Protein AF-A0A0M8YGT1-F1 (afdb_monomer)

pLDDT: mean 78.05, std 21.29, range [29.66, 97.94]

Mean predicted aligned error: 13.59 Å

Structure (mmCIF, N/CA/C/O backbone):
data_AF-A0A0M8YGT1-F1
#
_entry.id   AF-A0A0M8YGT1-F1
#
loop_
_atom_site.group_PDB
_atom_site.id
_atom_site.type_symbol
_atom_site.label_atom_id
_atom_site.label_alt_id
_atom_site.label_comp_id
_atom_site.label_asym_id
_atom_site.label_entity_id
_atom_site.label_seq_id
_atom_site.pdbx_PDB_ins_code
_atom_site.Cartn_x
_atom_site.Cartn_y
_atom_site.Cartn_z
_atom_site.occupancy
_atom_site.B_iso_or_equiv
_atom_site.auth_seq_id
_atom_site.auth_comp_id
_atom_site.auth_asym_id
_atom_site.auth_atom_id
_atom_site.pdbx_PDB_model_num
ATOM 1 N N . MET A 1 1 ? -34.714 -18.334 17.346 1.00 38.91 1 MET A N 1
ATOM 2 C CA . MET A 1 1 ? -35.179 -18.928 18.616 1.00 38.91 1 MET A CA 1
ATOM 3 C C . MET A 1 1 ? -34.965 -17.886 19.695 1.00 38.91 1 MET A C 1
ATOM 5 O O . MET A 1 1 ? -33.828 -17.499 19.921 1.00 38.91 1 MET A O 1
ATOM 9 N N . THR A 1 2 ? -36.051 -17.343 20.237 1.00 37.06 2 THR A N 1
ATOM 10 C CA . THR A 1 2 ? -36.033 -16.265 21.234 1.00 37.06 2 THR A CA 1
ATOM 11 C C . THR A 1 2 ? -35.937 -16.900 22.613 1.00 37.06 2 THR A C 1
ATOM 13 O O . THR A 1 2 ? -36.856 -17.604 23.021 1.00 37.06 2 THR A O 1
ATOM 16 N N . THR A 1 3 ? -34.826 -16.697 23.313 1.00 36.53 3 THR A N 1
ATOM 17 C CA . THR A 1 3 ? -34.679 -17.155 24.698 1.00 36.53 3 THR A CA 1
ATOM 18 C C . THR A 1 3 ? -35.206 -16.056 25.616 1.00 36.53 3 THR A C 1
ATOM 20 O O . THR A 1 3 ? -34.550 -15.033 25.791 1.00 36.53 3 THR A O 1
ATOM 23 N N . SER A 1 4 ? -36.400 -16.244 26.180 1.00 29.66 4 SER A N 1
ATOM 24 C CA . SER A 1 4 ? -36.884 -15.419 27.291 1.00 29.66 4 SER A CA 1
ATOM 25 C C . SER A 1 4 ? -36.248 -15.909 28.584 1.00 29.66 4 SER A C 1
ATOM 27 O O . SER A 1 4 ? -36.389 -17.077 28.938 1.00 29.66 4 SER A O 1
ATOM 29 N N . ILE A 1 5 ? -35.567 -15.015 29.293 1.00 45.53 5 ILE A N 1
ATOM 30 C CA . ILE A 1 5 ? -35.035 -15.274 30.631 1.00 45.53 5 ILE A CA 1
ATOM 31 C C . ILE A 1 5 ? -35.825 -14.380 31.588 1.00 45.53 5 ILE A C 1
ATOM 33 O O . ILE A 1 5 ? -35.837 -13.163 31.419 1.00 45.53 5 ILE A O 1
ATOM 37 N N . HIS A 1 6 ? -36.540 -14.982 32.539 1.00 39.50 6 HIS A N 1
ATOM 38 C CA . HIS A 1 6 ? -37.207 -14.267 33.629 1.00 39.50 6 HIS A CA 1
ATOM 39 C C . HIS A 1 6 ? -36.165 -14.044 34.726 1.00 39.50 6 HIS A C 1
ATOM 41 O O . HIS A 1 6 ? -35.664 -15.011 35.296 1.00 39.50 6 HIS A O 1
ATOM 47 N N . GLY A 1 7 ? -35.790 -12.793 34.972 1.00 43.72 7 GLY A N 1
ATOM 48 C CA . GLY A 1 7 ? -34.839 -12.438 36.016 1.00 43.72 7 GLY A CA 1
ATOM 49 C C . GLY A 1 7 ? -35.328 -11.215 36.769 1.00 43.72 7 GLY A C 1
ATOM 50 O O . GLY A 1 7 ? -35.470 -10.149 36.174 1.00 43.72 7 GLY A O 1
ATOM 51 N N . ASP A 1 8 ? -35.563 -11.379 38.067 1.00 42.41 8 ASP A N 1
ATOM 52 C CA . ASP A 1 8 ? -35.842 -10.277 38.981 1.00 42.41 8 ASP A CA 1
ATOM 53 C C . ASP A 1 8 ? -34.512 -9.601 39.337 1.00 42.41 8 ASP A C 1
ATOM 55 O O . ASP A 1 8 ? -33.676 -10.177 40.035 1.00 42.41 8 ASP A O 1
ATOM 59 N N . LEU A 1 9 ? -34.281 -8.383 38.839 1.00 43.03 9 LEU A N 1
ATOM 60 C CA . LEU A 1 9 ? -33.157 -7.558 39.281 1.00 43.03 9 LEU A CA 1
ATOM 61 C C . LEU A 1 9 ? -33.651 -6.591 40.360 1.00 43.03 9 LEU A C 1
ATOM 63 O O . LEU A 1 9 ? -34.283 -5.580 40.060 1.00 43.03 9 LEU A O 1
ATOM 67 N N . VAL A 1 10 ? -33.342 -6.893 41.620 1.00 40.44 10 VAL A N 1
ATOM 68 C CA . VAL A 1 10 ? -33.534 -5.959 42.735 1.00 40.44 10 VAL A CA 1
ATOM 69 C C . VAL A 1 10 ? -32.259 -5.129 42.873 1.00 40.44 10 VAL A C 1
ATOM 71 O O . VAL A 1 10 ? -31.235 -5.631 43.331 1.00 40.44 10 VAL A O 1
ATOM 74 N N . ALA A 1 11 ? -32.306 -3.866 42.450 1.00 40.84 11 ALA A N 1
ATOM 75 C CA . ALA A 1 11 ? -31.262 -2.889 42.744 1.00 40.84 11 ALA A CA 1
ATOM 76 C C . ALA A 1 11 ? -31.701 -2.039 43.942 1.00 40.84 11 ALA A C 1
ATOM 78 O O . ALA A 1 11 ? -32.730 -1.367 43.888 1.00 40.84 11 ALA A O 1
ATOM 79 N N . THR A 1 12 ? -30.935 -2.086 45.031 1.00 36.72 12 THR A N 1
ATOM 80 C CA . THR A 1 12 ? -31.188 -1.290 46.235 1.00 36.72 12 THR A CA 1
ATOM 81 C C . THR A 1 12 ? -30.394 0.010 46.140 1.00 36.72 12 THR A C 1
ATOM 83 O O . THR A 1 12 ? -29.188 0.002 46.375 1.00 36.72 12 THR A O 1
ATOM 86 N N . ASP A 1 13 ? -31.052 1.120 45.809 1.00 38.34 13 ASP A N 1
ATOM 87 C CA . ASP A 1 13 ? -30.499 2.460 46.036 1.00 38.34 13 ASP A CA 1
ATOM 88 C C . ASP A 1 13 ? -31.160 3.090 47.270 1.00 38.34 13 ASP A C 1
ATOM 90 O O . ASP A 1 13 ? -32.349 2.889 47.539 1.00 38.34 13 ASP A O 1
ATOM 94 N N . HIS A 1 14 ? -30.368 3.796 48.074 1.00 47.28 14 HIS A N 1
ATOM 95 C CA . HIS A 1 14 ? -30.814 4.406 49.323 1.00 47.28 14 HIS A CA 1
ATOM 96 C C . HIS A 1 14 ? -31.721 5.610 49.034 1.00 47.28 14 HIS A C 1
ATOM 98 O O . HIS A 1 14 ? -31.259 6.738 48.905 1.00 47.28 14 HIS A O 1
ATOM 104 N N . GLY A 1 15 ? -33.033 5.360 49.019 1.00 45.44 15 GLY A N 1
ATOM 105 C CA . GLY A 1 15 ? -34.057 6.390 49.195 1.00 45.44 15 GLY A CA 1
ATOM 106 C C . GLY A 1 15 ? -34.804 6.818 47.932 1.00 45.44 15 GLY A C 1
ATOM 107 O O . GLY A 1 15 ? -34.791 7.995 47.599 1.00 45.44 15 GLY A O 1
ATOM 108 N N . ALA A 1 16 ? -35.533 5.911 47.275 1.00 42.50 16 ALA A N 1
ATOM 109 C CA . ALA A 1 16 ? -36.674 6.265 46.419 1.00 42.50 16 ALA A CA 1
ATOM 110 C C . ALA A 1 16 ? -37.584 5.046 46.169 1.00 42.50 16 ALA A C 1
ATOM 112 O O . ALA A 1 16 ? -37.148 3.903 46.265 1.00 42.50 16 ALA A O 1
ATOM 113 N N . ALA A 1 17 ? -38.866 5.309 45.903 1.00 42.19 17 ALA A N 1
ATOM 114 C CA . ALA A 1 17 ? -39.970 4.349 45.873 1.00 42.19 17 ALA A CA 1
ATOM 115 C C . ALA A 1 17 ? -39.757 3.114 44.969 1.00 42.19 17 ALA A C 1
ATOM 117 O O . ALA A 1 17 ? -39.282 3.211 43.840 1.00 42.19 17 ALA A O 1
ATOM 118 N N . VAL A 1 18 ? -40.211 1.960 45.471 1.00 41.44 18 VAL A N 1
ATOM 119 C CA . VAL A 1 18 ? -40.237 0.666 44.774 1.00 41.44 18 VAL A CA 1
ATOM 120 C C . VAL A 1 18 ? -41.318 0.693 43.691 1.00 41.44 18 VAL A C 1
ATOM 122 O O . VAL A 1 18 ? -42.509 0.636 43.990 1.00 41.44 18 VAL A O 1
ATOM 125 N N . GLY A 1 19 ? -40.904 0.775 42.429 1.00 40.03 19 GLY A N 1
ATOM 126 C CA . GLY A 1 19 ? -41.753 0.525 41.268 1.00 40.03 19 GLY A CA 1
ATOM 127 C C . GLY A 1 19 ? -41.277 -0.733 40.554 1.00 40.03 19 GLY A C 1
ATOM 128 O O . GLY A 1 19 ? -40.155 -0.766 40.053 1.00 40.03 19 GLY A O 1
ATOM 129 N N . VAL A 1 20 ? -42.113 -1.773 40.504 1.00 51.09 20 VAL A N 1
ATOM 130 C CA . VAL A 1 20 ? -41.826 -2.971 39.705 1.00 51.09 20 VAL A CA 1
ATOM 131 C C . VAL A 1 20 ? -41.965 -2.593 38.231 1.00 51.09 20 VAL A C 1
ATOM 133 O O . VAL A 1 20 ? -43.070 -2.381 37.732 1.00 51.09 20 VAL A O 1
ATOM 136 N N . VAL A 1 21 ? -40.840 -2.476 37.526 1.00 53.19 21 VAL A N 1
ATOM 137 C CA . VAL A 1 21 ? -40.837 -2.246 36.079 1.00 53.19 21 VAL A CA 1
ATOM 138 C C . VAL A 1 21 ? -41.055 -3.590 35.386 1.00 53.19 21 VAL A C 1
ATOM 140 O O . VAL A 1 21 ? -40.113 -4.334 35.130 1.00 53.19 21 VAL A O 1
ATOM 143 N N . HIS A 1 22 ? -42.312 -3.907 35.067 1.00 50.19 22 HIS A N 1
ATOM 144 C CA . HIS A 1 22 ? -42.655 -5.000 34.153 1.00 50.19 22 HIS A CA 1
ATOM 145 C C . HIS A 1 22 ? -42.301 -4.588 32.715 1.00 50.19 22 HIS A C 1
ATOM 147 O O . HIS A 1 22 ? -43.155 -4.170 31.935 1.00 50.19 22 HIS A O 1
ATOM 153 N N . GLY A 1 23 ? -41.014 -4.645 32.378 1.00 46.91 23 GLY A N 1
ATOM 154 C CA . GLY A 1 23 ? -40.506 -4.384 31.035 1.00 46.91 23 GLY A CA 1
ATOM 155 C C . GLY A 1 23 ? -40.057 -5.677 30.369 1.00 46.91 23 GLY A C 1
ATOM 156 O O . GLY A 1 23 ? -39.187 -6.371 30.887 1.00 46.91 23 GLY A O 1
ATOM 157 N N . ASN A 1 24 ? -40.608 -5.990 29.198 1.00 54.34 24 ASN A N 1
ATOM 158 C CA . ASN A 1 24 ? -40.069 -7.053 28.353 1.00 54.34 24 ASN A CA 1
ATOM 159 C C . ASN A 1 24 ? -38.665 -6.644 27.888 1.00 54.34 24 ASN A C 1
ATOM 161 O O . ASN A 1 24 ? -38.519 -5.783 27.018 1.00 54.34 24 ASN A O 1
ATOM 165 N N . LEU A 1 25 ? -37.629 -7.247 28.473 1.00 59.44 25 LEU A N 1
ATOM 166 C CA . LEU A 1 25 ? -36.244 -7.004 28.085 1.00 59.44 25 LEU A CA 1
ATOM 167 C C . LEU A 1 25 ? -35.958 -7.788 26.800 1.00 59.44 25 LEU A C 1
ATOM 169 O O . LEU A 1 25 ? -35.494 -8.927 26.810 1.00 59.44 25 LEU A O 1
ATOM 173 N N . ASN A 1 26 ? -36.307 -7.181 25.668 1.00 51.47 26 ASN A N 1
ATOM 174 C CA . ASN A 1 26 ? -35.986 -7.720 24.356 1.00 51.47 26 ASN A CA 1
ATOM 175 C C . ASN A 1 26 ? -34.484 -7.542 24.115 1.00 51.47 26 ASN A C 1
ATOM 177 O O . ASN A 1 26 ? -34.041 -6.511 23.611 1.00 51.47 26 ASN A O 1
ATOM 181 N N . LEU A 1 27 ? -33.693 -8.553 24.478 1.00 63.34 27 LEU A N 1
ATOM 182 C CA . LEU A 1 27 ? -32.302 -8.657 24.051 1.00 63.34 27 LEU A CA 1
ATOM 183 C C . LEU A 1 27 ? -32.292 -8.916 22.542 1.00 63.34 27 LEU A C 1
ATOM 185 O O . LEU A 1 27 ? -32.379 -10.056 22.084 1.00 63.34 27 LEU A O 1
ATOM 189 N N . HIS A 1 28 ? -32.235 -7.843 21.754 1.00 59.22 28 HIS A N 1
ATOM 190 C CA . HIS A 1 28 ? -31.917 -7.966 20.342 1.00 59.22 28 HIS A CA 1
ATOM 191 C C . HIS A 1 28 ? -30.480 -8.496 20.245 1.00 59.22 28 HIS A C 1
ATOM 193 O O . HIS A 1 28 ? -29.597 -7.937 20.907 1.00 59.22 28 HIS A O 1
ATOM 199 N N . PRO A 1 29 ? -30.211 -9.568 19.476 1.00 71.06 29 PRO A N 1
ATOM 200 C CA . PRO A 1 29 ? -28.834 -9.944 19.203 1.00 71.06 29 PRO A CA 1
ATOM 201 C C . PRO A 1 29 ? -28.126 -8.714 18.616 1.00 71.06 29 PRO A C 1
ATOM 203 O O . PRO A 1 29 ? -28.705 -8.053 17.748 1.00 71.06 29 PRO A O 1
ATOM 206 N N . PRO A 1 30 ? -26.924 -8.353 19.104 1.00 66.50 30 PRO A N 1
ATOM 207 C CA . PRO A 1 30 ? -26.205 -7.221 18.545 1.00 66.50 30 PRO A CA 1
ATOM 208 C C . PRO A 1 30 ? -26.064 -7.446 17.035 1.00 66.50 30 PRO A C 1
ATOM 210 O O . PRO A 1 30 ? -25.815 -8.587 16.622 1.00 66.50 30 PRO A O 1
ATOM 213 N N . PRO A 1 31 ? -26.255 -6.403 16.208 1.00 70.69 31 PRO A N 1
ATOM 214 C CA . PRO A 1 31 ? -26.107 -6.546 14.770 1.00 70.69 31 PRO A CA 1
ATOM 215 C C . PRO A 1 31 ? -24.735 -7.165 14.465 1.00 70.69 31 PRO A C 1
ATOM 217 O O . PRO A 1 31 ? -23.766 -6.895 15.189 1.00 70.69 31 PRO A O 1
ATOM 220 N N . PRO A 1 32 ? -24.633 -8.024 13.436 1.00 67.50 32 PRO A N 1
ATOM 221 C CA . PRO A 1 32 ? -23.359 -8.620 13.067 1.00 67.50 32 PRO A CA 1
ATOM 222 C C . PRO A 1 32 ? -22.334 -7.502 12.856 1.00 67.50 32 PRO A C 1
ATOM 224 O O . PRO A 1 32 ? -22.593 -6.549 12.120 1.00 67.50 32 PRO A O 1
ATOM 227 N N . ARG A 1 33 ? -21.184 -7.592 13.540 1.00 61.12 33 ARG A N 1
ATOM 228 C CA . ARG A 1 33 ? -20.097 -6.624 13.354 1.00 61.12 33 ARG A CA 1
ATOM 229 C C . ARG A 1 33 ? -19.706 -6.634 11.871 1.00 61.12 33 ARG A C 1
ATOM 231 O O . ARG A 1 33 ? -19.497 -7.727 11.339 1.00 61.12 33 ARG A O 1
ATOM 238 N N . PRO A 1 34 ? -19.616 -5.468 11.207 1.00 66.38 34 PRO A N 1
ATOM 239 C CA . PRO A 1 34 ? -19.190 -5.420 9.819 1.00 66.38 34 PRO A CA 1
ATOM 240 C C . PRO A 1 34 ? -17.819 -6.086 9.686 1.00 66.38 34 PRO A C 1
ATOM 242 O O . PRO A 1 34 ? -16.954 -5.938 10.554 1.00 66.38 34 PRO A O 1
ATOM 245 N N . ALA A 1 35 ? -17.648 -6.869 8.621 1.00 71.19 35 ALA A N 1
ATOM 246 C CA . ALA A 1 35 ? -16.380 -7.523 8.347 1.00 71.19 35 ALA A CA 1
ATOM 247 C C . ALA A 1 35 ? -15.281 -6.459 8.158 1.00 71.19 35 ALA A C 1
ATOM 249 O O . ALA A 1 35 ? -15.549 -5.408 7.569 1.00 71.19 35 ALA A O 1
ATOM 250 N N . PRO A 1 36 ? -14.055 -6.706 8.646 1.00 77.94 36 PRO A N 1
ATOM 251 C CA . PRO A 1 36 ? -12.962 -5.760 8.481 1.00 77.94 36 PRO A CA 1
ATOM 252 C C . PRO A 1 36 ? -12.666 -5.526 6.995 1.00 77.94 36 PRO A C 1
ATOM 254 O O . PRO A 1 36 ? -12.574 -6.473 6.212 1.00 77.94 36 PRO A O 1
ATOM 257 N N . VAL A 1 37 ? -12.495 -4.258 6.612 1.00 90.56 37 VAL A N 1
ATOM 258 C CA . VAL A 1 37 ? -12.092 -3.881 5.253 1.00 90.56 37 VAL A CA 1
ATOM 259 C C . VAL A 1 37 ? -10.628 -4.276 5.041 1.00 90.56 37 VAL A C 1
ATOM 261 O O . VAL A 1 37 ? -9.735 -3.890 5.805 1.00 90.56 37 VAL A O 1
ATOM 264 N N . ILE A 1 38 ? -10.387 -5.072 3.998 1.00 96.12 38 ILE A N 1
ATOM 265 C CA . ILE A 1 38 ? -9.051 -5.503 3.572 1.00 96.12 38 ILE A CA 1
ATOM 266 C C . ILE A 1 38 ? -8.694 -4.712 2.308 1.00 96.12 38 ILE A C 1
ATOM 268 O O . ILE A 1 38 ? -9.173 -5.061 1.224 1.00 96.12 38 ILE A O 1
ATOM 272 N N . PRO A 1 39 ? -7.886 -3.642 2.408 1.00 96.88 39 PRO A N 1
ATOM 273 C CA . PRO A 1 39 ? -7.557 -2.818 1.253 1.00 96.88 39 PRO A CA 1
ATOM 274 C C . PRO A 1 39 ? -6.688 -3.587 0.250 1.00 96.88 39 PRO A C 1
ATOM 276 O O . PRO A 1 39 ? -5.763 -4.313 0.621 1.00 96.88 39 PRO A O 1
ATOM 279 N N . ARG A 1 40 ? -6.985 -3.417 -1.043 1.00 96.88 40 ARG A N 1
ATOM 280 C CA . ARG A 1 40 ? -6.269 -4.028 -2.176 1.00 96.88 40 ARG A CA 1
ATOM 281 C C . ARG A 1 40 ? -5.875 -2.947 -3.191 1.00 96.88 40 ARG A C 1
ATOM 283 O O . ARG A 1 40 ? -6.362 -2.945 -4.313 1.00 96.88 40 ARG A O 1
ATOM 290 N N . GLN A 1 41 ? -5.039 -1.995 -2.772 1.00 97.25 41 GLN A N 1
ATOM 291 C CA . GLN A 1 41 ? -4.799 -0.748 -3.520 1.00 97.25 41 GLN A CA 1
ATOM 292 C C . GLN A 1 41 ? -3.585 -0.753 -4.453 1.00 97.25 41 GLN A C 1
ATOM 294 O O . GLN A 1 41 ? -3.296 0.264 -5.076 1.00 97.25 41 GLN A O 1
ATOM 299 N N . LEU A 1 42 ? -2.845 -1.860 -4.547 1.00 97.06 42 LEU A N 1
ATOM 300 C CA . LEU A 1 42 ? -1.679 -1.894 -5.427 1.00 97.06 42 LEU A CA 1
ATOM 301 C C . LEU A 1 42 ? -2.109 -1.691 -6.887 1.00 97.06 42 LEU A C 1
ATOM 303 O O . LEU A 1 42 ? -2.995 -2.414 -7.355 1.00 97.06 42 LEU A O 1
ATOM 307 N N . PRO A 1 43 ? -1.444 -0.783 -7.625 1.00 96.69 43 PRO A N 1
ATOM 308 C CA . PRO A 1 43 ? -1.547 -0.729 -9.073 1.00 96.69 43 PRO A CA 1
ATOM 309 C C . PRO A 1 43 ? -1.266 -2.092 -9.709 1.00 96.69 43 PRO A C 1
ATOM 311 O O . PRO A 1 43 ? -0.645 -2.975 -9.103 1.00 96.69 43 PRO A O 1
ATOM 314 N N . ALA A 1 44 ? -1.709 -2.258 -10.956 1.00 94.06 44 ALA A N 1
ATOM 315 C CA . ALA A 1 44 ? -1.507 -3.493 -11.701 1.00 94.06 44 ALA A CA 1
ATOM 316 C C . ALA A 1 44 ? -0.030 -3.918 -11.707 1.00 94.06 44 ALA A C 1
ATOM 318 O O . ALA A 1 44 ? 0.882 -3.087 -11.766 1.00 94.06 44 ALA A O 1
ATOM 319 N N . ALA A 1 45 ? 0.198 -5.230 -11.655 1.00 91.88 45 ALA A N 1
ATOM 320 C CA . ALA A 1 45 ? 1.537 -5.773 -11.797 1.00 91.88 45 ALA A CA 1
ATOM 321 C C . ALA A 1 45 ? 2.125 -5.339 -13.153 1.00 91.88 45 ALA A C 1
ATOM 323 O O . ALA A 1 45 ? 1.411 -5.372 -14.162 1.00 91.88 45 ALA A O 1
ATOM 324 N N . PRO A 1 46 ? 3.411 -4.958 -13.215 1.00 90.38 46 PRO A N 1
ATOM 325 C CA . PRO A 1 46 ? 4.071 -4.698 -14.486 1.00 90.38 46 PRO A CA 1
ATOM 326 C C . PRO A 1 46 ? 3.972 -5.911 -15.421 1.00 90.38 46 PRO A C 1
ATOM 328 O O . PRO A 1 46 ? 4.349 -7.018 -15.039 1.00 90.38 46 PRO A O 1
ATOM 331 N N . GLY A 1 47 ? 3.481 -5.708 -16.649 1.00 80.88 47 GLY A N 1
ATOM 332 C CA . GLY A 1 47 ? 3.239 -6.802 -17.602 1.00 80.88 47 GLY A CA 1
ATOM 333 C C . GLY A 1 47 ? 4.508 -7.465 -18.155 1.00 80.88 47 GLY A C 1
ATOM 334 O O . GLY A 1 47 ? 4.471 -8.621 -18.563 1.00 80.88 47 GLY A O 1
ATOM 335 N N . LEU A 1 48 ? 5.641 -6.757 -18.150 1.00 83.38 48 LEU A N 1
ATOM 336 C CA . LEU A 1 48 ? 6.953 -7.276 -18.541 1.00 83.38 48 LEU A CA 1
ATOM 337 C C . LEU A 1 48 ? 7.972 -6.815 -17.502 1.00 83.38 48 LEU A C 1
ATOM 339 O O . LEU A 1 48 ? 8.195 -5.626 -17.369 1.00 83.38 48 LEU A O 1
ATOM 343 N N . PHE A 1 49 ? 8.608 -7.715 -16.758 1.00 85.75 49 PHE A N 1
ATOM 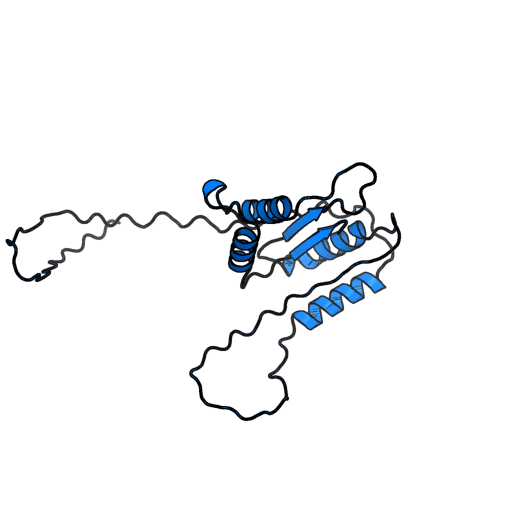344 C CA . PHE A 1 49 ? 9.624 -7.335 -15.774 1.00 85.75 49 PHE A CA 1
ATOM 345 C C . PHE A 1 49 ? 10.843 -8.241 -15.915 1.00 85.75 49 PHE A C 1
ATOM 347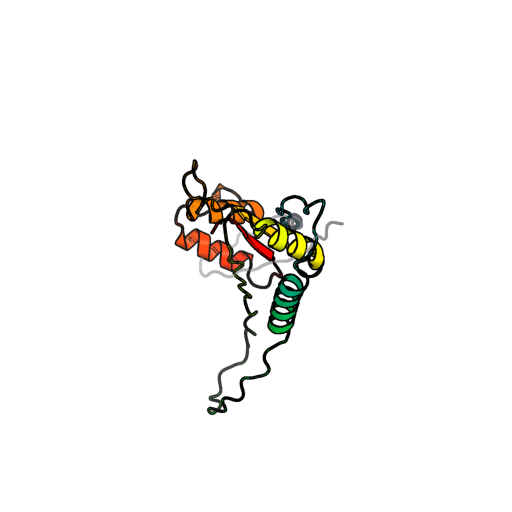 O O . PHE A 1 49 ? 10.759 -9.448 -15.695 1.00 85.75 49 PHE A O 1
ATOM 354 N N . THR A 1 50 ? 11.977 -7.665 -16.310 1.00 84.69 50 THR A N 1
ATOM 355 C CA . THR A 1 50 ? 13.214 -8.406 -16.593 1.00 84.69 50 THR A CA 1
ATOM 356 C C . THR A 1 50 ? 14.403 -7.801 -15.863 1.00 84.69 50 THR A C 1
ATOM 358 O O . THR A 1 50 ? 14.466 -6.590 -15.648 1.00 84.69 50 THR A O 1
ATOM 361 N N . GLY A 1 51 ? 15.391 -8.636 -15.542 1.00 85.62 51 GLY A N 1
ATOM 362 C CA . GLY A 1 51 ? 16.544 -8.218 -14.747 1.00 85.62 51 GLY A CA 1
ATOM 363 C C . GLY A 1 51 ? 16.171 -7.969 -13.282 1.00 85.62 51 GLY A C 1
ATOM 364 O O . GLY A 1 51 ? 15.127 -8.411 -12.809 1.00 85.62 51 GLY A O 1
ATOM 365 N N . ARG A 1 52 ? 17.045 -7.279 -12.541 1.00 91.56 52 ARG A N 1
ATOM 366 C CA . ARG A 1 52 ? 16.823 -6.878 -11.135 1.00 91.56 52 ARG A CA 1
ATOM 367 C C . ARG A 1 52 ? 16.657 -8.018 -10.116 1.00 91.56 52 ARG A C 1
ATOM 369 O O . ARG A 1 52 ? 16.196 -7.801 -8.995 1.00 91.56 52 ARG A O 1
ATOM 376 N N . THR A 1 53 ? 17.052 -9.240 -10.474 1.00 91.31 53 THR A N 1
ATOM 377 C CA . THR A 1 53 ? 16.975 -10.415 -9.591 1.00 91.31 53 THR A CA 1
ATOM 378 C C . THR A 1 53 ? 17.741 -10.201 -8.284 1.00 91.31 53 THR A C 1
ATOM 380 O O . THR A 1 53 ? 17.293 -10.637 -7.226 1.00 91.31 53 THR A O 1
ATOM 383 N N . ALA A 1 54 ? 18.876 -9.496 -8.336 1.00 93.38 54 ALA A N 1
ATOM 384 C CA . ALA A 1 54 ? 19.679 -9.198 -7.155 1.00 93.38 54 ALA A CA 1
ATOM 385 C C . ALA A 1 54 ? 18.956 -8.246 -6.189 1.00 93.38 54 ALA A C 1
ATOM 387 O O . ALA A 1 54 ? 19.031 -8.429 -4.975 1.00 93.38 54 ALA A O 1
ATOM 388 N N . GLU A 1 55 ? 18.255 -7.242 -6.709 1.00 94.56 55 GLU A N 1
ATOM 389 C CA . GLU A 1 55 ? 17.475 -6.284 -5.932 1.00 94.56 55 GLU A CA 1
ATOM 390 C C . GLU A 1 55 ? 16.232 -6.929 -5.323 1.00 94.56 55 GLU A C 1
ATOM 392 O O . GLU A 1 55 ? 15.990 -6.750 -4.131 1.00 94.56 55 GLU A O 1
ATOM 397 N N . LEU A 1 56 ? 15.513 -7.758 -6.085 1.00 94.25 56 LEU A N 1
ATOM 398 C CA . LEU A 1 56 ? 14.421 -8.574 -5.548 1.00 94.25 56 LEU A CA 1
ATOM 399 C C . LEU A 1 56 ? 14.911 -9.467 -4.399 1.00 94.25 56 LEU A C 1
ATOM 401 O O . LEU A 1 56 ? 14.360 -9.426 -3.304 1.00 94.25 56 LEU A O 1
ATOM 405 N N . ALA A 1 57 ? 16.036 -10.163 -4.585 1.00 94.19 57 ALA A N 1
ATOM 406 C CA . ALA A 1 57 ? 16.632 -10.995 -3.541 1.00 94.19 57 ALA A CA 1
ATOM 407 C C . ALA A 1 57 ? 17.114 -10.194 -2.311 1.00 94.19 57 ALA A C 1
ATOM 409 O O . ALA A 1 57 ? 17.309 -10.756 -1.230 1.00 94.19 57 ALA A O 1
ATOM 410 N N . ARG A 1 58 ? 17.363 -8.882 -2.435 1.00 94.81 58 ARG A N 1
ATOM 411 C CA . ARG A 1 58 ? 17.641 -8.015 -1.275 1.00 94.81 58 ARG A CA 1
ATOM 412 C C . ARG A 1 58 ? 16.362 -7.734 -0.489 1.00 94.81 58 ARG A C 1
ATOM 414 O O . ARG A 1 58 ? 16.407 -7.849 0.734 1.00 94.81 58 ARG A O 1
ATOM 421 N N . LEU A 1 59 ? 15.252 -7.443 -1.167 1.00 94.06 59 LEU A N 1
ATOM 422 C CA . LEU A 1 59 ? 13.946 -7.246 -0.530 1.00 94.06 59 LEU A CA 1
ATOM 423 C C . LEU A 1 59 ? 13.457 -8.535 0.157 1.00 94.06 59 LEU A C 1
ATOM 425 O O . LEU A 1 59 ? 13.043 -8.491 1.314 1.00 94.06 59 LEU A O 1
ATOM 429 N N . ASP A 1 60 ? 13.629 -9.697 -0.478 1.00 94.62 60 ASP A N 1
ATOM 430 C CA . ASP A 1 60 ? 13.258 -11.001 0.099 1.00 94.62 60 ASP A CA 1
ATOM 431 C C . ASP A 1 60 ? 14.035 -11.303 1.388 1.00 94.62 60 ASP A C 1
ATOM 433 O O . ASP A 1 60 ? 13.478 -11.762 2.392 1.00 94.62 60 ASP A O 1
ATOM 437 N N . ARG A 1 61 ? 15.343 -11.012 1.385 1.00 94.31 61 ARG A N 1
ATOM 438 C CA . ARG A 1 61 ? 16.196 -11.170 2.571 1.00 94.31 61 ARG A CA 1
ATOM 439 C C . ARG A 1 61 ? 15.813 -10.198 3.678 1.00 94.31 61 ARG A C 1
ATOM 441 O O . ARG A 1 61 ? 15.829 -10.593 4.840 1.00 94.31 61 ARG A O 1
ATOM 448 N N . ALA A 1 62 ? 15.477 -8.957 3.335 1.00 92.19 62 ALA A N 1
ATOM 449 C CA . ALA A 1 62 ? 15.020 -7.968 4.303 1.00 92.19 62 ALA A CA 1
ATOM 450 C C . ALA A 1 62 ? 13.717 -8.428 4.979 1.00 92.19 62 ALA A C 1
ATOM 452 O O . ALA A 1 62 ? 13.648 -8.456 6.208 1.00 92.19 62 ALA A O 1
ATOM 453 N N . LEU A 1 63 ? 12.743 -8.901 4.192 1.00 91.94 63 LEU A N 1
ATOM 454 C CA . LEU A 1 63 ? 11.480 -9.434 4.705 1.00 91.94 63 LEU A CA 1
ATOM 455 C C . LEU A 1 63 ? 11.683 -10.668 5.590 1.00 91.94 63 LEU A C 1
ATOM 457 O O . LEU A 1 63 ? 11.089 -10.772 6.658 1.00 91.94 63 LEU A O 1
ATOM 461 N N . THR A 1 64 ? 12.552 -11.590 5.174 1.00 91.12 64 THR A N 1
ATOM 462 C CA . THR A 1 64 ? 12.840 -12.813 5.940 1.00 91.12 64 THR A CA 1
ATOM 463 C C . THR A 1 64 ? 13.503 -12.496 7.284 1.00 91.12 64 THR A C 1
ATOM 465 O O . THR A 1 64 ? 13.137 -13.076 8.304 1.00 91.12 64 THR A O 1
ATOM 468 N N . ARG A 1 65 ? 14.436 -11.533 7.316 1.00 87.00 65 ARG A N 1
ATOM 469 C CA . ARG A 1 65 ? 15.074 -11.081 8.562 1.00 87.00 65 ARG A CA 1
ATOM 470 C C . ARG A 1 65 ? 14.070 -10.452 9.521 1.00 87.00 65 ARG A C 1
ATOM 472 O O . ARG A 1 65 ? 14.091 -10.794 10.692 1.00 87.00 65 ARG A O 1
ATOM 479 N N . ALA A 1 66 ? 13.182 -9.594 9.021 1.00 84.56 66 ALA A N 1
ATOM 480 C CA . ALA A 1 66 ? 12.161 -8.944 9.844 1.00 84.56 66 ALA A CA 1
ATOM 481 C C . ALA A 1 66 ? 11.112 -9.926 10.398 1.00 84.56 66 ALA A C 1
ATOM 483 O O . ALA A 1 66 ? 10.563 -9.699 11.470 1.00 84.56 66 ALA A O 1
ATOM 484 N N . ALA A 1 67 ? 10.835 -11.018 9.679 1.00 80.19 67 ALA A N 1
ATOM 485 C CA . ALA A 1 67 ? 9.903 -12.055 10.120 1.00 80.19 67 ALA A CA 1
ATOM 486 C C . ALA A 1 67 ? 10.492 -13.007 11.174 1.00 80.19 67 ALA A C 1
ATOM 488 O O . ALA A 1 67 ? 9.743 -13.748 11.810 1.00 80.19 67 ALA A O 1
ATOM 489 N N . THR A 1 68 ? 11.815 -13.022 11.347 1.00 74.12 68 THR A N 1
ATOM 490 C CA . THR A 1 68 ? 12.458 -13.861 12.359 1.00 74.12 68 THR A CA 1
ATOM 491 C C . THR A 1 68 ? 12.383 -13.117 13.691 1.00 74.12 68 THR A C 1
ATOM 493 O O . THR A 1 68 ? 12.917 -12.012 13.771 1.00 74.12 68 THR A O 1
ATOM 496 N N . PRO A 1 69 ? 11.739 -13.665 14.736 1.00 60.75 69 PRO A N 1
ATOM 497 C CA . PRO A 1 69 ? 11.751 -13.031 16.044 1.00 60.75 69 PRO A CA 1
ATOM 498 C C . PRO A 1 69 ? 13.202 -12.849 16.485 1.00 60.75 69 PRO A C 1
ATOM 500 O O . PRO A 1 69 ? 13.947 -13.829 16.580 1.00 60.75 69 PRO A O 1
ATOM 503 N N . GLN A 1 70 ? 13.615 -11.607 16.740 1.00 56.34 70 GLN A N 1
ATOM 504 C CA . GLN A 1 70 ? 14.851 -11.367 17.467 1.00 56.34 70 GLN A CA 1
ATOM 505 C C . GLN A 1 70 ? 14.688 -12.079 18.817 1.00 56.34 70 GLN A C 1
ATOM 507 O O . GLN A 1 70 ? 13.790 -11.745 19.593 1.00 56.34 70 GLN A O 1
ATOM 512 N N . GLY A 1 71 ? 15.500 -13.113 19.062 1.00 51.66 71 GLY A N 1
ATOM 513 C CA . GLY A 1 71 ? 15.586 -13.739 20.380 1.00 51.66 71 GLY A CA 1
ATOM 514 C C . GLY A 1 71 ? 15.858 -12.675 21.450 1.00 51.66 71 GLY A C 1
ATOM 515 O O . GLY A 1 71 ? 16.313 -11.583 21.096 1.00 51.66 71 GLY A O 1
ATOM 516 N N . PRO A 1 72 ? 15.564 -12.952 22.735 1.00 52.72 72 PRO A N 1
ATOM 517 C CA . PRO A 1 72 ? 15.798 -11.986 23.803 1.00 52.72 72 PRO A CA 1
ATOM 518 C C . PRO A 1 72 ? 17.222 -11.449 23.665 1.00 52.72 72 PRO A C 1
ATOM 520 O O . PRO A 1 72 ? 18.170 -12.237 23.633 1.00 52.72 72 PRO A O 1
ATOM 523 N N . GLY A 1 73 ? 17.335 -10.130 23.476 1.00 51.50 73 GLY A N 1
ATOM 524 C CA . GLY A 1 73 ? 18.612 -9.448 23.339 1.00 51.50 73 GLY A CA 1
ATOM 525 C C . GLY A 1 73 ? 19.525 -9.924 24.455 1.00 51.50 73 GLY A C 1
ATOM 526 O O . GLY A 1 73 ? 19.190 -9.828 25.635 1.00 51.50 73 GLY A O 1
ATOM 527 N N . THR A 1 74 ? 20.642 -10.545 24.091 1.00 47.72 74 THR A N 1
ATOM 528 C CA . THR A 1 74 ? 21.687 -10.912 25.043 1.00 47.72 74 THR A CA 1
ATOM 529 C C . THR A 1 74 ? 22.509 -9.674 25.374 1.00 47.72 74 THR A C 1
ATOM 531 O O . THR A 1 74 ? 23.717 -9.631 25.176 1.00 47.72 74 THR A O 1
ATOM 534 N N . ASP A 1 75 ? 21.842 -8.648 25.863 1.00 45.47 75 ASP A N 1
ATOM 535 C CA . ASP A 1 75 ? 22.377 -7.590 26.687 1.00 45.47 75 ASP A CA 1
ATOM 536 C C . ASP A 1 75 ? 21.846 -7.872 28.091 1.00 45.47 75 ASP A C 1
ATOM 538 O O . ASP A 1 75 ? 20.857 -7.321 28.565 1.00 45.47 75 ASP A O 1
ATOM 542 N N . ALA A 1 76 ? 22.506 -8.840 28.734 1.00 47.34 76 ALA A N 1
ATOM 543 C CA . ALA A 1 76 ? 22.305 -9.189 30.127 1.00 47.34 76 ALA A CA 1
ATOM 544 C C . ALA A 1 76 ? 22.557 -7.954 31.006 1.00 47.34 76 ALA A C 1
ATOM 546 O O . ALA A 1 76 ? 23.683 -7.680 31.420 1.00 47.34 76 ALA A O 1
ATOM 547 N N . ARG A 1 77 ? 21.490 -7.213 31.304 1.00 46.16 77 ARG A N 1
ATOM 548 C CA . ARG A 1 77 ? 21.415 -6.299 32.439 1.00 46.16 77 ARG A CA 1
ATOM 549 C C . ARG A 1 77 ? 20.203 -6.704 33.278 1.00 46.16 77 ARG A C 1
ATOM 551 O O . ARG A 1 77 ? 19.078 -6.653 32.803 1.00 46.16 77 ARG A O 1
ATOM 558 N N . GLU A 1 78 ? 20.517 -7.204 34.471 1.00 36.66 78 GLU A N 1
ATOM 559 C CA . GLU A 1 78 ? 19.679 -7.629 35.608 1.00 36.66 78 GLU A CA 1
ATOM 560 C C . GLU A 1 78 ? 18.137 -7.500 35.512 1.00 36.66 78 GLU A C 1
ATOM 562 O O . GLU A 1 78 ? 17.614 -6.408 35.279 1.00 36.66 78 GLU A O 1
ATOM 567 N N . PRO A 1 79 ? 17.377 -8.571 35.828 1.00 43.88 79 PRO A N 1
ATOM 568 C CA . PRO A 1 79 ? 15.921 -8.528 35.879 1.00 43.88 79 PRO A CA 1
ATOM 569 C C . PRO A 1 79 ? 15.433 -7.879 37.184 1.00 43.88 79 PRO A C 1
ATOM 571 O O . PRO A 1 79 ? 15.569 -8.452 38.263 1.00 43.88 79 PRO A O 1
ATOM 574 N N . THR A 1 80 ? 14.799 -6.707 37.092 1.00 40.56 80 THR A N 1
ATOM 575 C CA . THR A 1 80 ? 13.906 -6.215 38.155 1.00 40.56 80 THR A CA 1
ATOM 576 C C . THR A 1 80 ? 12.480 -6.668 37.851 1.00 40.56 80 THR A C 1
ATOM 578 O O . THR A 1 80 ? 11.915 -6.350 36.807 1.00 40.56 80 THR A O 1
ATOM 581 N N . THR A 1 81 ? 11.922 -7.449 38.772 1.00 46.62 81 THR A N 1
ATOM 582 C CA . THR A 1 81 ? 10.571 -8.018 38.777 1.00 46.62 81 THR A CA 1
ATOM 583 C C . THR A 1 81 ? 9.484 -6.950 38.598 1.00 46.62 81 THR A C 1
ATOM 585 O O . THR A 1 81 ? 9.257 -6.132 39.484 1.00 46.62 81 THR A O 1
ATOM 588 N N . GLY A 1 82 ? 8.763 -7.009 37.478 1.00 35.84 82 GLY A N 1
ATOM 589 C CA . GLY A 1 82 ? 7.493 -6.319 37.231 1.00 35.84 82 GLY A CA 1
ATOM 590 C C . GLY A 1 82 ? 6.546 -7.258 36.470 1.00 35.84 82 GLY A C 1
ATOM 591 O O . GLY A 1 82 ? 7.033 -8.134 35.749 1.00 35.84 82 GLY A O 1
ATOM 592 N N . PRO A 1 83 ? 5.216 -7.173 36.666 1.00 43.31 83 PRO A N 1
ATOM 593 C CA . PRO A 1 83 ? 4.290 -8.195 36.193 1.00 43.31 83 PRO A CA 1
ATOM 594 C C . PRO A 1 83 ? 4.235 -8.260 34.661 1.00 43.31 83 PRO A C 1
ATOM 596 O O . PRO A 1 83 ? 4.352 -7.261 33.955 1.00 43.31 83 PRO A O 1
ATOM 599 N N . ALA A 1 84 ? 4.086 -9.495 34.189 1.00 39.88 84 ALA A N 1
ATOM 600 C CA . ALA A 1 84 ? 4.263 -9.950 32.823 1.00 39.88 84 ALA A CA 1
ATOM 601 C C . ALA A 1 84 ? 3.269 -9.365 31.807 1.00 39.88 84 ALA A C 1
ATOM 603 O O . ALA A 1 84 ? 2.079 -9.222 32.076 1.00 39.88 84 ALA A O 1
ATOM 604 N N . GLY A 1 85 ? 3.780 -9.157 30.592 1.00 34.22 85 GLY A N 1
ATOM 605 C CA . GLY A 1 85 ? 2.997 -8.864 29.396 1.00 34.22 85 GLY A CA 1
ATOM 606 C C . GLY A 1 85 ? 3.863 -8.291 28.282 1.00 34.22 85 GLY A C 1
ATOM 607 O O . GLY A 1 85 ? 3.676 -7.149 27.883 1.00 34.22 85 GLY A O 1
ATOM 608 N N . ALA A 1 86 ? 4.852 -9.065 27.826 1.00 43.69 86 ALA A N 1
ATOM 609 C CA . ALA A 1 86 ? 5.715 -8.723 26.705 1.00 43.69 86 ALA A CA 1
ATOM 610 C C . ALA A 1 86 ? 4.880 -8.367 25.466 1.00 43.69 86 ALA A C 1
ATOM 612 O O . ALA A 1 86 ? 4.328 -9.243 24.805 1.00 43.69 86 ALA A O 1
ATOM 613 N N . GLY A 1 87 ? 4.828 -7.084 25.115 1.00 39.50 87 GLY A N 1
ATOM 614 C CA . GLY A 1 87 ? 4.573 -6.703 23.738 1.00 39.50 87 GLY A CA 1
ATOM 615 C C . GLY A 1 87 ? 5.816 -7.078 22.947 1.00 39.50 87 GLY A C 1
ATOM 616 O O . GLY A 1 87 ? 6.756 -6.288 22.900 1.00 39.50 87 GLY A O 1
ATOM 617 N N . GLN A 1 88 ? 5.867 -8.289 22.378 1.00 48.19 88 GLN A N 1
ATOM 618 C CA . GLN A 1 88 ? 6.836 -8.571 21.324 1.00 48.19 88 GLN A CA 1
ATOM 619 C C . GLN A 1 88 ? 6.586 -7.541 20.221 1.00 48.19 88 GLN A C 1
ATOM 621 O O . GLN A 1 88 ? 5.608 -7.637 19.481 1.00 48.19 88 GLN A O 1
ATOM 626 N N . GLY A 1 89 ? 7.419 -6.500 20.182 1.00 52.50 89 GLY A N 1
ATOM 627 C CA . GLY A 1 89 ? 7.293 -5.421 19.217 1.00 52.50 89 GLY A CA 1
ATOM 628 C C . GLY A 1 89 ? 7.366 -6.015 17.820 1.00 52.50 89 GLY A C 1
ATOM 629 O O . GLY A 1 89 ? 8.413 -6.517 17.411 1.00 52.50 89 GLY A O 1
ATOM 630 N N . ALA A 1 90 ? 6.246 -5.994 17.099 1.00 64.12 90 ALA A N 1
ATOM 631 C CA . ALA A 1 90 ? 6.237 -6.350 15.693 1.00 64.12 90 ALA A CA 1
ATOM 632 C C . ALA A 1 90 ? 7.208 -5.399 14.983 1.00 64.12 90 ALA A C 1
ATOM 634 O O . ALA A 1 90 ? 7.017 -4.182 14.982 1.00 64.12 90 ALA A O 1
ATOM 635 N N . THR A 1 91 ? 8.300 -5.945 14.455 1.00 72.56 91 THR A N 1
ATOM 636 C CA . THR A 1 91 ? 9.332 -5.140 13.803 1.00 72.56 91 THR A CA 1
ATOM 637 C C . THR A 1 91 ? 8.757 -4.565 12.515 1.00 72.56 91 THR A C 1
ATOM 639 O O . THR A 1 91 ? 8.358 -5.308 11.618 1.00 72.56 91 THR A O 1
ATOM 642 N N . VAL A 1 92 ? 8.710 -3.237 12.416 1.00 81.44 92 VAL A N 1
ATOM 643 C CA . VAL A 1 92 ? 8.329 -2.552 11.178 1.00 81.44 92 VAL A CA 1
ATOM 644 C C . VAL A 1 92 ? 9.530 -2.575 10.235 1.00 81.44 92 VAL A C 1
ATOM 646 O O . VAL A 1 92 ? 10.575 -2.003 10.539 1.00 81.44 92 VAL A O 1
ATOM 649 N N . LEU A 1 93 ? 9.390 -3.233 9.084 1.00 88.12 93 LEU A N 1
ATOM 650 C CA . LEU A 1 93 ? 10.405 -3.213 8.034 1.00 88.12 93 LEU A CA 1
ATOM 651 C C . LEU A 1 93 ? 10.179 -2.020 7.104 1.00 88.12 93 LEU A C 1
ATOM 653 O O . LEU A 1 93 ? 9.159 -1.952 6.424 1.00 88.12 93 LEU A O 1
ATOM 657 N N . VAL A 1 94 ? 11.170 -1.136 7.006 1.00 90.12 94 VAL A N 1
ATOM 658 C CA . VAL A 1 94 ? 11.198 -0.056 6.012 1.00 90.12 94 VAL A CA 1
ATOM 659 C C . VAL A 1 94 ? 12.312 -0.343 5.010 1.00 90.12 94 VAL A C 1
ATOM 661 O O . VAL A 1 94 ? 13.458 -0.569 5.392 1.00 90.12 94 VAL A O 1
ATOM 664 N N . SER A 1 95 ? 11.979 -0.362 3.719 1.00 91.31 95 SER A N 1
ATOM 665 C CA . SER A 1 95 ? 12.941 -0.517 2.622 1.00 91.31 95 SER A CA 1
ATOM 666 C C . SER A 1 95 ? 12.801 0.649 1.652 1.00 91.31 95 SER A C 1
ATOM 668 O O . SER A 1 95 ? 11.710 0.904 1.155 1.00 91.31 95 SER A O 1
ATOM 670 N N . ALA A 1 96 ? 13.908 1.334 1.368 1.00 92.06 96 ALA A N 1
ATOM 671 C CA . ALA A 1 96 ? 13.953 2.425 0.401 1.00 92.06 96 ALA A CA 1
ATOM 672 C C . ALA A 1 96 ? 14.590 1.948 -0.912 1.00 92.06 96 ALA A C 1
ATOM 674 O O . ALA A 1 96 ? 15.668 1.347 -0.911 1.00 92.06 96 ALA A O 1
ATOM 675 N N . ILE A 1 97 ? 13.931 2.227 -2.038 1.00 90.50 97 ILE A N 1
ATOM 676 C CA . ILE A 1 97 ? 14.430 1.909 -3.380 1.00 90.50 97 ILE A CA 1
ATOM 677 C C . ILE A 1 97 ? 14.857 3.222 -4.037 1.00 90.50 97 ILE A C 1
ATOM 679 O O . ILE A 1 97 ? 14.021 3.999 -4.486 1.00 90.50 97 ILE A O 1
ATOM 683 N N . GLY A 1 98 ? 16.167 3.466 -4.087 1.00 87.31 98 GLY A N 1
ATOM 684 C CA . GLY A 1 98 ? 16.765 4.650 -4.711 1.00 87.31 98 GLY A CA 1
ATOM 685 C C . GLY A 1 98 ? 17.337 4.375 -6.105 1.00 87.31 98 GLY A C 1
ATOM 686 O O . GLY A 1 98 ? 17.642 3.236 -6.462 1.00 87.31 98 GLY A O 1
ATOM 687 N N . GLY A 1 99 ? 17.491 5.429 -6.907 1.00 85.62 99 GLY A N 1
ATOM 688 C CA . GLY A 1 99 ? 18.083 5.356 -8.247 1.00 85.62 99 GLY A CA 1
ATOM 689 C C . GLY A 1 99 ? 17.585 6.457 -9.182 1.00 85.62 99 GLY A C 1
ATOM 690 O O . GLY A 1 99 ? 16.601 7.135 -8.880 1.00 85.62 99 GLY A O 1
ATOM 691 N N . ALA A 1 100 ? 18.245 6.605 -10.332 1.00 86.38 100 ALA A N 1
ATOM 692 C CA . ALA A 1 100 ? 17.928 7.626 -11.331 1.00 86.38 100 ALA A CA 1
ATOM 693 C C . ALA A 1 100 ? 16.449 7.609 -11.781 1.00 86.38 100 ALA A C 1
ATOM 695 O O . ALA A 1 100 ? 15.742 6.600 -11.656 1.00 86.38 100 ALA A O 1
ATOM 696 N N . GLY A 1 101 ? 15.969 8.742 -12.299 1.00 83.38 101 GLY A N 1
ATOM 697 C CA . GLY A 1 101 ? 14.644 8.841 -12.918 1.00 83.38 101 GLY A CA 1
ATOM 698 C C . GLY A 1 101 ? 14.474 7.805 -14.034 1.00 83.38 101 GLY A C 1
ATOM 699 O O . GLY A 1 101 ? 15.428 7.475 -14.732 1.00 83.38 101 GLY A O 1
ATOM 700 N N . GLY A 1 102 ? 13.278 7.227 -14.157 1.00 83.75 102 GLY A N 1
ATOM 701 C CA . GLY A 1 102 ? 12.970 6.255 -15.215 1.00 83.75 102 GLY A CA 1
ATOM 702 C C . GLY A 1 102 ? 13.612 4.866 -15.079 1.00 83.75 102 GLY A C 1
ATOM 703 O O . GLY A 1 102 ? 13.292 3.984 -15.864 1.00 83.75 102 GLY A O 1
ATOM 704 N N . ILE A 1 103 ? 14.446 4.598 -14.064 1.00 88.56 103 ILE A N 1
ATOM 705 C CA . ILE A 1 103 ? 15.146 3.301 -13.916 1.00 88.56 103 ILE A CA 1
ATOM 706 C C . ILE A 1 103 ? 14.240 2.125 -13.470 1.00 88.56 103 ILE A C 1
ATOM 708 O O . ILE A 1 103 ? 14.728 1.032 -13.165 1.00 88.56 103 ILE A O 1
ATOM 712 N N . GLY A 1 104 ? 12.925 2.347 -13.375 1.00 90.25 104 GLY A N 1
ATOM 713 C CA . GLY A 1 104 ? 11.935 1.319 -13.034 1.00 90.25 104 GLY A CA 1
ATOM 714 C C . GLY A 1 104 ? 11.813 0.989 -11.540 1.00 90.25 104 GLY A C 1
ATOM 715 O O . GLY A 1 104 ? 11.536 -0.156 -11.197 1.00 90.25 104 GLY A O 1
ATOM 716 N N . LYS A 1 105 ? 12.020 1.957 -10.636 1.00 93.38 105 LYS A N 1
ATOM 717 C CA . LYS A 1 105 ? 11.908 1.748 -9.173 1.00 93.38 105 LYS A CA 1
ATOM 718 C C . LYS A 1 105 ? 10.497 1.337 -8.755 1.00 93.38 105 LYS A C 1
ATOM 720 O O . LYS A 1 105 ? 10.337 0.318 -8.092 1.00 93.38 105 LYS A O 1
ATOM 725 N N . THR A 1 106 ? 9.494 2.068 -9.239 1.00 92.56 106 THR A N 1
ATOM 726 C CA . THR A 1 106 ? 8.074 1.745 -9.063 1.00 92.56 106 THR A CA 1
ATOM 727 C C . THR A 1 106 ? 7.764 0.345 -9.584 1.00 92.56 106 THR A C 1
ATOM 729 O O . THR A 1 106 ? 7.147 -0.457 -8.894 1.00 92.56 106 THR A O 1
ATOM 732 N N . TRP A 1 107 ? 8.266 -0.002 -10.775 1.00 94.50 107 TRP A N 1
ATOM 733 C CA . TRP A 1 107 ? 8.091 -1.341 -11.344 1.00 94.50 107 TRP A CA 1
ATOM 734 C C . TRP A 1 107 ? 8.716 -2.435 -10.479 1.00 94.50 107 TRP A C 1
ATOM 736 O O . TRP A 1 107 ? 8.076 -3.457 -10.258 1.00 94.50 107 TRP A O 1
ATOM 746 N N . LEU A 1 108 ? 9.922 -2.222 -9.945 1.00 94.94 108 LEU A N 1
ATOM 747 C CA . LEU A 1 108 ? 10.554 -3.155 -9.009 1.00 94.94 108 LEU A CA 1
ATOM 748 C C . LEU A 1 108 ? 9.723 -3.317 -7.727 1.00 94.94 108 LEU A C 1
ATOM 750 O O . LEU A 1 108 ? 9.508 -4.448 -7.294 1.00 94.94 108 LEU A O 1
ATOM 754 N N . ALA A 1 109 ? 9.237 -2.216 -7.147 1.00 95.25 109 ALA A N 1
ATOM 755 C CA . ALA A 1 109 ? 8.404 -2.240 -5.946 1.00 95.25 109 ALA A CA 1
ATOM 756 C C . ALA A 1 109 ? 7.099 -3.017 -6.178 1.00 95.25 109 ALA A C 1
ATOM 758 O O . ALA A 1 109 ? 6.774 -3.918 -5.407 1.00 95.25 109 ALA A O 1
ATOM 759 N N . LEU A 1 110 ? 6.388 -2.726 -7.273 1.00 96.06 110 LEU A N 1
ATOM 760 C CA . LEU A 1 110 ? 5.134 -3.395 -7.621 1.00 96.06 110 LEU A CA 1
ATOM 761 C C . LEU A 1 110 ? 5.352 -4.869 -7.976 1.00 96.06 110 LEU A C 1
ATOM 763 O O . LEU A 1 110 ? 4.617 -5.725 -7.491 1.00 96.06 110 LEU A O 1
ATOM 767 N N . ALA A 1 111 ? 6.377 -5.192 -8.768 1.00 95.81 111 ALA A N 1
ATOM 768 C CA . ALA A 1 111 ? 6.703 -6.577 -9.101 1.00 95.81 111 ALA A CA 1
ATOM 769 C C . ALA A 1 111 ? 7.039 -7.394 -7.844 1.00 95.81 111 ALA A C 1
ATOM 771 O O . ALA A 1 111 ? 6.609 -8.540 -7.720 1.00 95.81 111 ALA A O 1
ATOM 772 N N . TRP A 1 112 ? 7.772 -6.809 -6.892 1.00 96.56 112 TRP A N 1
ATOM 773 C CA . TRP A 1 112 ? 8.048 -7.456 -5.612 1.00 96.56 112 TRP A CA 1
ATOM 774 C C . TRP A 1 112 ? 6.782 -7.626 -4.763 1.00 96.56 112 TRP A C 1
ATOM 776 O O . TRP A 1 112 ? 6.547 -8.714 -4.240 1.00 96.56 112 TRP A O 1
ATOM 786 N N . ALA A 1 113 ? 5.954 -6.582 -4.669 1.00 96.62 113 ALA A N 1
ATOM 787 C CA . ALA A 1 113 ? 4.717 -6.581 -3.893 1.00 96.62 113 ALA A CA 1
ATOM 788 C C . ALA A 1 113 ? 3.737 -7.664 -4.366 1.00 96.62 113 ALA A C 1
ATOM 790 O O . ALA A 1 113 ? 3.251 -8.455 -3.560 1.00 96.62 113 ALA A O 1
ATOM 791 N N . HIS A 1 114 ? 3.508 -7.756 -5.681 1.00 96.62 114 HIS A N 1
ATOM 792 C CA . HIS A 1 114 ? 2.617 -8.758 -6.279 1.00 96.62 114 HIS A CA 1
ATOM 793 C C . HIS A 1 114 ? 3.087 -10.200 -6.051 1.00 96.62 114 HIS A C 1
ATOM 795 O O . HIS A 1 114 ? 2.263 -11.104 -5.960 1.00 96.62 114 HIS A O 1
ATOM 801 N N . ARG A 1 115 ? 4.399 -10.425 -5.901 1.00 95.50 115 ARG A N 1
ATOM 802 C CA . ARG A 1 115 ? 4.976 -11.750 -5.613 1.00 95.50 115 ARG A CA 1
ATOM 803 C C . ARG A 1 115 ? 4.840 -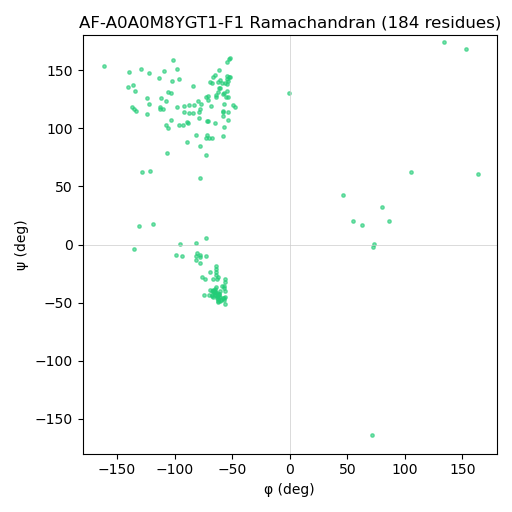12.197 -4.155 1.00 95.50 115 ARG A C 1
ATOM 805 O O . ARG A 1 115 ? 5.183 -13.340 -3.877 1.00 95.50 115 ARG A O 1
ATOM 812 N N . HIS A 1 116 ? 4.407 -11.310 -3.258 1.00 96.38 116 HIS A N 1
ATOM 813 C CA . HIS A 1 116 ? 4.395 -11.545 -1.811 1.00 96.38 116 HIS A CA 1
ATOM 814 C C . HIS A 1 116 ? 3.052 -11.203 -1.150 1.00 96.38 116 HIS A C 1
ATOM 816 O O . HIS A 1 116 ? 2.991 -11.046 0.071 1.00 96.38 116 HIS A O 1
ATOM 822 N N . LEU A 1 117 ? 1.970 -11.063 -1.925 1.00 95.56 117 LEU A N 1
ATOM 823 C CA . LEU A 1 117 ? 0.647 -10.689 -1.405 1.00 95.56 117 LEU A CA 1
ATOM 824 C C . LEU A 1 117 ? 0.154 -11.641 -0.308 1.00 95.56 117 LEU A C 1
ATOM 826 O O . LEU A 1 117 ? -0.516 -11.210 0.628 1.00 95.56 117 LEU A O 1
ATOM 830 N N . GLU A 1 118 ? 0.518 -12.921 -0.381 1.00 95.44 118 GLU A N 1
ATOM 831 C CA . GLU A 1 118 ? 0.172 -13.942 0.608 1.00 95.44 118 GLU A CA 1
ATOM 832 C C . GLU A 1 118 ? 0.784 -13.681 1.991 1.00 95.44 118 GLU A C 1
ATOM 834 O O . GLU A 1 118 ? 0.251 -14.136 3.005 1.00 95.44 118 GLU A O 1
ATOM 839 N N . ARG A 1 119 ? 1.883 -12.919 2.059 1.00 94.69 119 ARG A N 1
ATOM 840 C CA . ARG A 1 119 ? 2.522 -12.530 3.32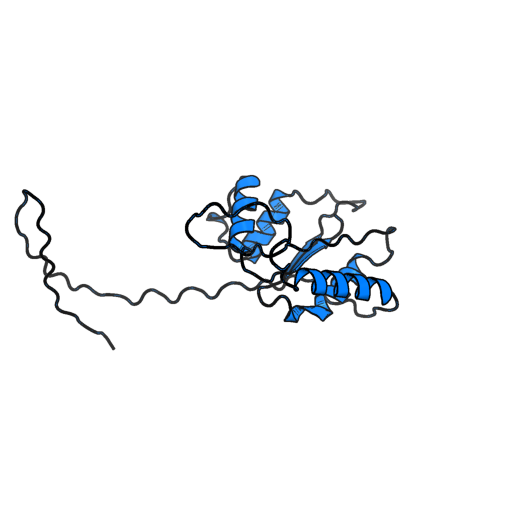4 1.00 94.69 119 ARG A CA 1
ATOM 841 C C . ARG A 1 119 ? 1.840 -11.343 3.997 1.00 94.69 119 ARG A C 1
ATOM 843 O O . ARG A 1 119 ? 2.081 -11.116 5.184 1.00 94.69 119 ARG A O 1
ATOM 850 N N . PHE A 1 120 ? 0.968 -10.641 3.274 1.00 95.38 120 PHE A N 1
ATOM 851 C CA . PHE A 1 120 ? 0.231 -9.467 3.741 1.00 95.38 120 PHE A CA 1
ATOM 852 C C . PHE A 1 120 ? -1.286 -9.702 3.636 1.00 95.38 120 PH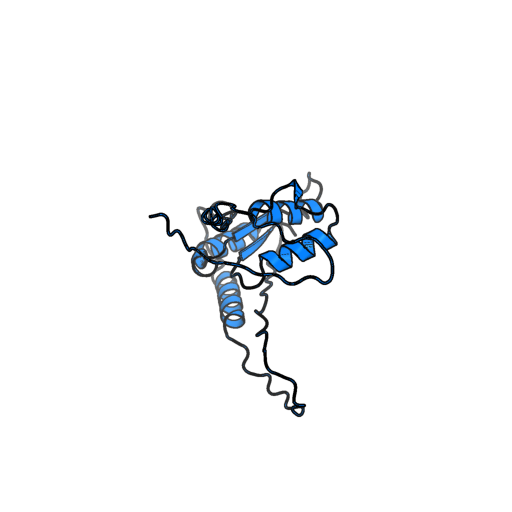E A C 1
ATOM 854 O O . PHE A 1 120 ? -1.985 -9.045 2.856 1.00 95.38 120 PHE A O 1
ATOM 861 N N . PRO A 1 121 ? -1.826 -10.680 4.389 1.00 95.81 121 PRO A N 1
ATOM 862 C CA . PRO A 1 121 ? -3.234 -11.056 4.286 1.00 95.81 121 PRO A CA 1
ATOM 863 C C . PRO A 1 121 ? -4.175 -9.930 4.713 1.00 95.81 121 PRO A C 1
ATOM 865 O O . PRO A 1 121 ? -5.299 -9.868 4.215 1.00 95.81 121 PRO A O 1
ATOM 868 N N . ASP A 1 122 ? -3.706 -9.037 5.587 1.00 95.69 122 ASP A N 1
ATOM 869 C CA . ASP A 1 122 ? -4.528 -7.988 6.176 1.00 95.69 122 ASP A CA 1
ATOM 870 C C . ASP A 1 122 ? -4.685 -6.771 5.257 1.00 95.69 122 ASP A C 1
ATOM 872 O O . ASP A 1 122 ? -5.546 -5.928 5.518 1.00 95.69 122 ASP A O 1
ATOM 876 N N . GLY A 1 123 ? -3.922 -6.706 4.160 1.00 96.38 123 GLY A N 1
ATOM 877 C CA . GLY A 1 123 ? -4.127 -5.754 3.074 1.00 96.38 123 GLY A CA 1
ATOM 878 C C . GLY A 1 123 ? -2.859 -5.061 2.585 1.00 96.38 123 GLY A C 1
ATOM 879 O O . GLY A 1 123 ? -1.767 -5.185 3.145 1.00 96.38 123 GLY A O 1
ATOM 880 N N . GLN A 1 124 ? -3.044 -4.287 1.520 1.00 97.94 124 GLN A N 1
ATOM 881 C CA . GLN A 1 124 ? -2.011 -3.493 0.877 1.00 97.94 124 GLN A CA 1
ATOM 882 C C . GLN A 1 124 ? -2.517 -2.082 0.568 1.00 97.94 124 GLN A C 1
ATOM 884 O O . GLN A 1 124 ? -3.597 -1.902 -0.005 1.00 97.94 124 GLN A O 1
ATOM 889 N N . LEU A 1 125 ? -1.704 -1.095 0.930 1.00 97.62 125 LEU A N 1
ATOM 890 C CA . LEU A 1 125 ? -1.930 0.325 0.691 1.00 97.62 125 LEU A CA 1
ATOM 891 C C . LEU A 1 125 ? -0.872 0.851 -0.281 1.00 97.62 125 LEU A C 1
ATOM 893 O O . LEU A 1 125 ? 0.290 0.438 -0.232 1.00 97.62 125 LEU A O 1
ATOM 897 N N . PHE A 1 126 ? -1.278 1.761 -1.159 1.00 96.88 126 PHE A N 1
ATOM 898 C CA . PHE A 1 126 ? -0.396 2.412 -2.122 1.00 96.88 126 PHE A CA 1
ATOM 899 C C . PHE A 1 126 ? -0.713 3.902 -2.168 1.00 96.88 126 PHE A C 1
ATOM 901 O O . PHE A 1 126 ? -1.881 4.282 -2.209 1.00 96.88 126 PHE A O 1
ATOM 908 N N . VAL A 1 127 ? 0.325 4.732 -2.205 1.00 95.50 127 VAL A N 1
ATOM 909 C CA . VAL A 1 127 ? 0.205 6.158 -2.510 1.00 95.50 127 VAL A CA 1
ATOM 910 C C . VAL A 1 127 ? 1.378 6.583 -3.386 1.00 95.50 127 VAL A C 1
ATOM 912 O O . VAL A 1 127 ? 2.517 6.201 -3.124 1.00 95.50 127 VAL A O 1
ATOM 915 N N . ASP A 1 128 ? 1.093 7.364 -4.423 1.00 92.75 128 ASP A N 1
ATOM 916 C CA . ASP A 1 128 ? 2.096 8.133 -5.159 1.00 92.75 128 ASP A CA 1
ATOM 917 C C . ASP A 1 128 ? 2.163 9.518 -4.512 1.00 92.75 128 ASP A C 1
ATOM 919 O O . ASP A 1 128 ? 1.175 10.248 -4.509 1.00 92.75 128 ASP A O 1
ATOM 923 N N . LEU A 1 129 ? 3.296 9.848 -3.893 1.00 89.44 129 LEU A N 1
ATOM 924 C CA . LEU A 1 129 ? 3.495 11.107 -3.173 1.00 89.44 129 LEU A CA 1
ATOM 925 C C . LEU A 1 129 ? 3.828 12.276 -4.104 1.00 89.44 129 LEU A C 1
ATOM 927 O O . LEU A 1 129 ? 3.881 13.417 -3.648 1.00 89.44 129 LEU A O 1
ATOM 931 N N . HIS A 1 130 ? 4.038 12.016 -5.399 1.00 86.06 130 HIS A N 1
ATOM 932 C CA . HIS A 1 130 ? 4.341 13.024 -6.416 1.00 86.06 130 HIS A CA 1
ATOM 933 C C . HIS A 1 130 ? 5.552 13.929 -6.099 1.00 86.06 130 HIS A C 1
ATOM 935 O O . HIS A 1 130 ? 5.712 14.975 -6.726 1.00 86.06 130 HIS A O 1
ATOM 941 N N . GLY A 1 131 ? 6.463 13.521 -5.205 1.00 79.62 131 GLY A N 1
ATOM 942 C CA . GLY A 1 131 ? 7.598 14.332 -4.737 1.00 79.62 131 GLY A CA 1
ATOM 943 C C . GLY A 1 131 ? 8.626 14.689 -5.818 1.00 79.62 131 GLY A C 1
ATOM 944 O O . GLY A 1 131 ? 9.380 15.648 -5.670 1.00 79.62 131 GLY A O 1
ATOM 945 N N . PHE A 1 132 ? 8.625 13.961 -6.938 1.00 71.88 132 PHE A N 1
ATOM 946 C CA . PHE A 1 132 ? 9.474 14.221 -8.109 1.00 71.88 132 PHE A CA 1
ATOM 947 C C . PHE A 1 132 ? 8.673 14.527 -9.385 1.00 71.88 132 PHE A C 1
ATOM 949 O O . PHE A 1 132 ? 9.210 14.413 -10.490 1.00 71.88 132 PHE A O 1
ATOM 956 N N . SER A 1 133 ? 7.388 14.876 -9.265 1.00 73.69 133 SER A N 1
ATOM 957 C CA . SER A 1 133 ? 6.565 15.213 -10.428 1.00 73.69 133 SER A CA 1
ATOM 958 C C . SER A 1 133 ? 6.985 16.568 -11.016 1.00 73.69 133 SER A C 1
ATOM 960 O O . SER A 1 133 ? 7.013 17.560 -10.292 1.00 73.69 133 SER A O 1
ATOM 962 N N . PRO A 1 134 ? 7.270 16.670 -12.329 1.00 65.81 134 PRO A N 1
ATOM 963 C CA . PRO A 1 134 ? 7.639 17.942 -12.954 1.00 65.81 134 PRO A CA 1
ATOM 964 C C . PRO A 1 134 ? 6.460 18.918 -13.110 1.00 65.81 134 PRO A C 1
ATOM 966 O O . PRO A 1 134 ? 6.677 20.061 -13.499 1.00 65.81 134 PRO A O 1
ATOM 969 N N . THR A 1 135 ? 5.218 18.474 -12.874 1.00 66.00 135 THR A N 1
ATOM 970 C CA . THR A 1 135 ? 3.994 19.247 -13.181 1.00 66.00 135 THR A CA 1
ATOM 971 C C . THR A 1 135 ? 2.940 19.243 -12.071 1.00 66.00 135 THR A C 1
ATOM 973 O O . THR A 1 135 ? 1.924 19.916 -12.218 1.00 66.00 135 THR A O 1
ATOM 976 N N . GLY A 1 136 ? 3.155 18.505 -10.978 1.00 62.84 136 GLY A N 1
ATOM 977 C CA . GLY A 1 136 ? 2.191 18.375 -9.882 1.00 62.84 136 GLY A CA 1
ATOM 978 C C . GLY A 1 136 ? 2.782 18.808 -8.547 1.00 62.84 136 GLY A C 1
ATOM 979 O O . GLY A 1 136 ? 3.977 18.638 -8.317 1.00 62.84 136 GLY A O 1
ATOM 980 N N . GLU A 1 137 ? 1.939 19.354 -7.674 1.00 76.06 137 GLU A N 1
ATOM 981 C CA . GLU A 1 137 ? 2.308 19.578 -6.277 1.00 76.06 137 GLU A CA 1
ATOM 982 C C . GLU A 1 137 ? 2.441 18.225 -5.551 1.00 76.06 137 GLU A C 1
ATOM 984 O O . GLU A 1 137 ? 1.629 17.325 -5.800 1.00 76.06 137 GLU A O 1
ATOM 989 N N . PRO A 1 138 ? 3.446 18.051 -4.670 1.00 83.00 138 PRO A N 1
ATOM 990 C CA . PRO A 1 138 ? 3.539 16.872 -3.819 1.00 83.00 138 PRO A CA 1
ATOM 991 C C . PRO A 1 138 ? 2.252 16.666 -3.019 1.00 83.00 138 PRO A C 1
ATOM 993 O O . PRO A 1 138 ? 1.619 17.628 -2.580 1.00 83.00 138 PRO A O 1
ATOM 996 N N . VAL A 1 139 ? 1.879 15.407 -2.794 1.00 86.12 139 VAL A N 1
ATOM 997 C CA . VAL A 1 139 ? 0.697 15.089 -1.989 1.00 86.12 139 VAL A CA 1
ATOM 998 C C . VAL A 1 139 ? 0.912 15.575 -0.558 1.00 86.12 139 VAL A C 1
ATOM 1000 O O . VAL A 1 139 ? 1.898 15.224 0.092 1.00 86.12 139 VAL A O 1
ATOM 1003 N N . GLU A 1 140 ? -0.035 16.360 -0.045 1.00 90.12 140 GLU A N 1
ATOM 1004 C CA . GLU A 1 140 ? -0.027 16.769 1.356 1.00 90.12 140 GLU A CA 1
ATOM 1005 C C . GLU A 1 140 ? -0.139 15.534 2.269 1.00 90.12 140 GLU A C 1
ATOM 1007 O O . GLU A 1 140 ? -0.983 14.659 2.060 1.00 90.12 140 GLU A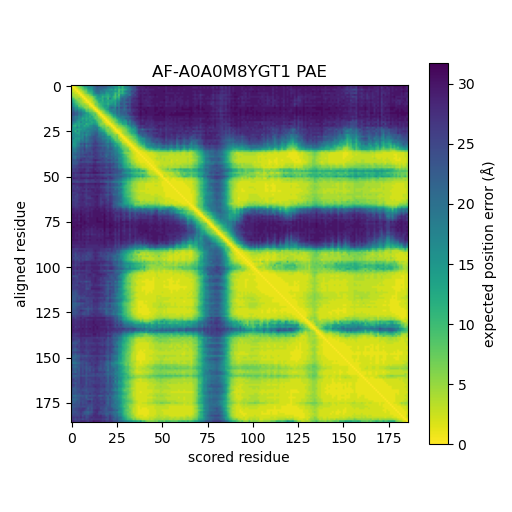 O 1
ATOM 1012 N N . LEU A 1 141 ? 0.684 15.460 3.320 1.00 89.94 141 LEU A N 1
ATOM 1013 C CA . LEU A 1 141 ? 0.735 14.290 4.205 1.00 89.94 141 LE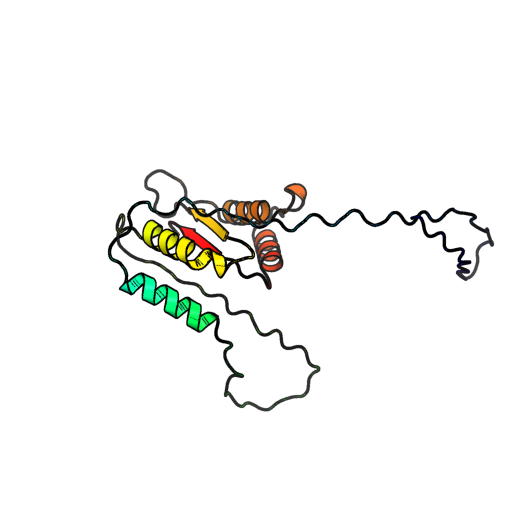U A CA 1
ATOM 1014 C C . LEU A 1 141 ? -0.626 13.961 4.840 1.00 89.94 141 LEU A C 1
ATOM 1016 O O . LEU A 1 141 ? -0.971 12.785 4.949 1.00 89.94 141 LEU A O 1
ATOM 1020 N N . ALA A 1 142 ? -1.419 14.973 5.205 1.00 90.75 142 ALA A N 1
ATOM 1021 C CA . ALA A 1 142 ? -2.766 14.770 5.739 1.00 90.75 142 ALA A CA 1
ATOM 1022 C C . ALA A 1 142 ? -3.710 14.135 4.710 1.00 90.75 142 ALA A C 1
ATOM 1024 O O . ALA A 1 142 ? -4.508 13.267 5.056 1.00 90.75 142 ALA A O 1
ATOM 1025 N N . VAL A 1 143 ? -3.583 14.488 3.429 1.00 92.38 143 VAL A N 1
ATOM 1026 C CA . VAL A 1 143 ? -4.359 13.864 2.348 1.00 92.38 143 VAL A CA 1
ATOM 1027 C C . VAL A 1 143 ? -3.952 12.400 2.166 1.00 92.38 143 VAL A C 1
ATOM 1029 O O . VAL A 1 143 ? -4.824 11.535 2.064 1.00 92.38 143 VAL A O 1
ATOM 1032 N N . ALA A 1 144 ? -2.651 12.098 2.191 1.00 93.94 144 ALA A N 1
ATOM 1033 C CA . ALA A 1 144 ? -2.155 10.726 2.070 1.00 93.94 144 ALA A CA 1
ATOM 1034 C C . ALA A 1 144 ? -2.632 9.830 3.230 1.00 93.94 144 ALA A C 1
ATOM 1036 O O . ALA A 1 144 ? -3.181 8.750 3.000 1.00 93.94 144 ALA A O 1
ATOM 1037 N N . VAL A 1 145 ? -2.475 10.284 4.481 1.00 95.69 145 VAL A N 1
ATOM 1038 C CA . VAL A 1 145 ? -2.901 9.516 5.664 1.00 95.69 145 VAL A CA 1
ATOM 1039 C C . VAL A 1 145 ? -4.421 9.373 5.701 1.00 95.69 145 VAL A C 1
ATOM 1041 O O . VAL A 1 145 ? -4.918 8.279 5.972 1.00 95.69 145 VAL A O 1
ATOM 1044 N N . ARG A 1 146 ? -5.174 10.427 5.367 1.00 95.56 146 ARG A N 1
ATOM 1045 C CA . ARG A 1 146 ? -6.633 10.351 5.238 1.00 95.56 146 ARG A CA 1
ATOM 1046 C C . ARG A 1 146 ? -7.066 9.292 4.228 1.00 95.56 146 ARG A C 1
ATOM 1048 O O . ARG A 1 146 ? -7.914 8.472 4.564 1.00 95.56 146 ARG A O 1
ATOM 1055 N N . GLY A 1 147 ? -6.435 9.243 3.054 1.00 95.44 147 GLY A N 1
ATOM 1056 C CA . GLY A 1 147 ? -6.711 8.211 2.052 1.00 95.44 147 GLY A CA 1
ATOM 1057 C C . GLY A 1 147 ? -6.475 6.787 2.573 1.00 95.44 147 GLY A C 1
ATOM 1058 O O . GLY A 1 147 ? -7.244 5.878 2.261 1.00 95.44 147 GLY A O 1
ATOM 1059 N N . PHE A 1 148 ? -5.463 6.580 3.423 1.00 97.19 148 PHE A N 1
ATOM 1060 C CA . PHE A 1 148 ? -5.257 5.294 4.097 1.00 97.19 148 PHE A CA 1
ATOM 1061 C C . PHE A 1 148 ? -6.331 4.987 5.143 1.00 97.19 148 PHE A C 1
ATOM 1063 O O . PHE A 1 148 ? -6.761 3.839 5.244 1.00 97.19 148 PHE A O 1
ATOM 1070 N N . LEU A 1 149 ? -6.784 5.979 5.912 1.00 96.94 149 LEU A N 1
ATOM 1071 C CA . LEU A 1 149 ? -7.872 5.804 6.879 1.00 96.94 149 LEU A CA 1
ATOM 1072 C C . LEU A 1 149 ? -9.187 5.433 6.182 1.00 96.94 149 LEU A C 1
ATOM 1074 O O . LEU A 1 149 ? -9.839 4.473 6.594 1.00 96.94 149 LEU A O 1
ATOM 1078 N N . ASP A 1 150 ? -9.519 6.114 5.085 1.00 95.94 150 ASP A N 1
ATOM 1079 C CA . ASP A 1 150 ? -10.667 5.775 4.239 1.00 95.94 150 ASP A CA 1
ATOM 1080 C C . ASP A 1 150 ? -10.554 4.325 3.725 1.00 95.94 150 ASP A C 1
ATOM 1082 O O . ASP A 1 150 ? -11.488 3.529 3.839 1.00 95.94 150 ASP A O 1
ATOM 1086 N N . ALA A 1 151 ? -9.374 3.930 3.234 1.00 96.06 151 ALA A N 1
ATOM 1087 C CA . ALA A 1 151 ? -9.108 2.580 2.731 1.00 96.06 151 ALA A CA 1
ATOM 1088 C C . ALA A 1 151 ? -9.223 1.477 3.794 1.00 96.06 151 ALA A C 1
ATOM 1090 O O . ALA A 1 151 ? -9.551 0.331 3.479 1.00 96.06 151 ALA A O 1
ATOM 1091 N N . LEU A 1 152 ? -8.934 1.812 5.052 1.00 95.75 152 LEU A N 1
ATOM 1092 C CA . LEU A 1 152 ? -9.070 0.921 6.203 1.00 95.75 152 LEU A CA 1
ATOM 1093 C C . LEU A 1 152 ? -10.517 0.855 6.726 1.00 95.75 152 LEU A C 1
ATOM 1095 O O . LEU A 1 152 ? -10.777 0.123 7.682 1.00 95.75 152 LEU A O 1
ATOM 1099 N N . GLY A 1 153 ? -11.452 1.565 6.085 1.00 94.75 153 GLY A N 1
ATOM 1100 C CA . GLY A 1 153 ? -12.878 1.547 6.403 1.00 94.75 153 GLY A CA 1
ATOM 1101 C C . GLY A 1 153 ? -13.287 2.523 7.503 1.00 94.75 153 GLY A C 1
ATOM 1102 O O . GLY A 1 153 ? -14.331 2.324 8.124 1.00 94.75 153 GLY A O 1
ATOM 1103 N N . VAL A 1 154 ? -12.48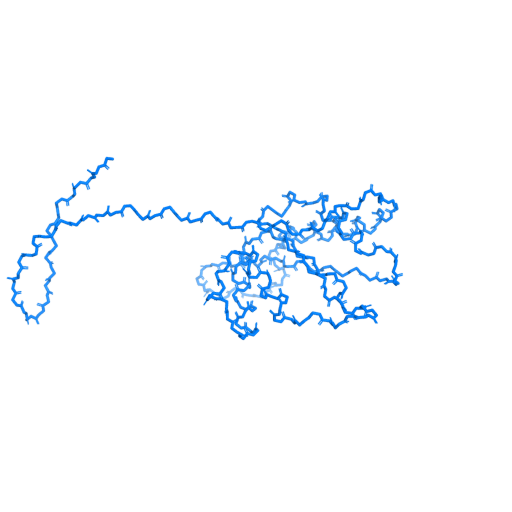1 3.552 7.785 1.00 95.50 154 VAL A N 1
ATOM 1104 C CA . VAL A 1 154 ? -12.876 4.609 8.723 1.00 95.50 154 VAL A CA 1
ATOM 1105 C C . VAL A 1 154 ? -13.928 5.489 8.058 1.00 95.50 154 VAL A C 1
ATOM 1107 O O . VAL A 1 154 ? -13.717 6.005 6.966 1.00 95.50 154 VAL A O 1
ATOM 1110 N N . GLU A 1 155 ? -15.068 5.680 8.719 1.00 93.75 155 GLU A N 1
ATOM 1111 C CA . GLU A 1 155 ? -16.096 6.596 8.224 1.00 93.75 155 GLU A CA 1
ATOM 1112 C C . GLU A 1 155 ? -15.564 8.035 8.171 1.00 93.75 155 GLU A C 1
ATOM 1114 O O . GLU A 1 155 ? -14.899 8.495 9.100 1.00 93.75 155 GLU A O 1
ATOM 1119 N N . ALA A 1 156 ? -15.909 8.785 7.122 1.00 90.94 156 ALA A N 1
ATOM 1120 C CA . ALA A 1 156 ? -15.378 10.131 6.894 1.00 90.94 156 ALA A CA 1
ATOM 1121 C C . ALA A 1 156 ? -15.610 11.109 8.067 1.00 90.94 156 ALA A C 1
ATOM 1123 O O . ALA A 1 156 ? -14.801 12.006 8.289 1.00 90.94 156 ALA A O 1
ATOM 1124 N N . ASN A 1 157 ? -16.688 10.933 8.841 1.00 93.19 157 ASN A N 1
ATOM 1125 C CA . ASN A 1 157 ? -17.001 11.736 10.033 1.00 93.19 157 ASN A CA 1
ATOM 1126 C C . ASN A 1 157 ? -16.186 11.342 11.286 1.00 93.19 157 ASN A C 1
ATOM 1128 O O . ASN A 1 157 ? -16.227 12.052 12.290 1.00 93.19 157 ASN A O 1
ATOM 1132 N N . ARG A 1 158 ? -15.473 10.210 11.248 1.00 93.75 158 ARG A N 1
ATOM 1133 C CA . ARG A 1 158 ? -14.585 9.709 12.307 1.00 93.75 158 ARG A CA 1
ATOM 1134 C C . ARG A 1 158 ? -13.118 10.027 12.043 1.00 93.75 158 ARG A C 1
ATOM 1136 O O . ARG A 1 158 ? -12.301 9.812 12.936 1.00 93.75 158 ARG A O 1
ATOM 1143 N N . ILE A 1 159 ? -12.779 10.523 10.855 1.00 95.31 159 ILE A N 1
ATOM 1144 C CA . ILE A 1 159 ? -11.412 10.911 10.513 1.00 95.31 159 ILE A CA 1
ATOM 1145 C C . ILE A 1 159 ? -11.100 12.269 11.158 1.00 95.31 159 ILE A C 1
ATOM 1147 O O . ILE A 1 159 ? -11.796 13.247 10.875 1.00 95.31 159 ILE A O 1
ATOM 1151 N N . PRO A 1 160 ? -10.067 12.362 12.016 1.00 94.62 160 PRO A N 1
ATOM 1152 C CA . PRO A 1 160 ? -9.648 13.636 12.590 1.00 94.62 160 PRO A CA 1
ATOM 1153 C C . PRO A 1 160 ? -9.189 14.625 11.515 1.00 94.62 160 PRO A C 1
ATOM 1155 O O . PRO A 1 160 ? -8.634 14.232 10.493 1.00 94.62 160 PRO A O 1
ATOM 1158 N N . VAL A 1 161 ? -9.370 15.921 11.765 1.00 91.75 161 VAL A N 1
ATOM 1159 C CA . VAL A 1 161 ? -8.846 16.980 10.880 1.00 91.75 161 VAL A CA 1
ATOM 1160 C C . VAL A 1 161 ? -7.342 17.195 11.052 1.00 91.75 161 VAL A C 1
ATOM 1162 O O . VAL A 1 161 ? -6.668 17.601 10.115 1.00 91.75 161 VAL A O 1
ATOM 1165 N N . ASP A 1 162 ? -6.834 16.910 12.248 1.00 94.38 162 ASP A N 1
ATOM 1166 C CA . ASP A 1 162 ? -5.436 17.082 12.621 1.00 94.38 162 ASP A CA 1
ATOM 1167 C C . ASP A 1 162 ? -4.582 15.879 12.189 1.00 94.38 162 ASP A C 1
ATOM 1169 O O . ASP A 1 162 ? -4.976 14.724 12.378 1.00 94.38 162 ASP A O 1
ATOM 1173 N N . LEU A 1 163 ? -3.401 16.154 11.629 1.00 95.19 163 LEU A N 1
ATOM 1174 C CA . LEU A 1 163 ? -2.499 15.132 11.094 1.00 95.19 163 LEU A CA 1
ATOM 1175 C C . LEU A 1 163 ? -1.962 14.198 12.186 1.00 95.19 163 LEU A C 1
ATOM 1177 O O . LEU A 1 163 ? -1.886 12.988 11.964 1.00 95.19 163 LEU A O 1
ATOM 1181 N N . ASP A 1 164 ? -1.617 14.714 13.367 1.00 96.69 164 ASP A N 1
ATOM 1182 C CA . ASP A 1 164 ? -1.085 13.883 14.452 1.00 96.69 164 ASP A CA 1
ATOM 1183 C C . ASP A 1 164 ? -2.149 12.904 14.960 1.00 96.69 164 ASP A C 1
ATOM 1185 O O . ASP A 1 164 ? -1.870 11.715 15.172 1.00 96.69 164 ASP A O 1
ATOM 1189 N N . ALA A 1 165 ? -3.394 13.372 15.072 1.00 96.69 165 ALA A N 1
ATOM 1190 C CA . ALA A 1 165 ? -4.543 12.538 15.397 1.00 96.69 165 ALA A CA 1
ATOM 1191 C C . ALA A 1 165 ? -4.839 11.495 14.303 1.00 96.69 165 ALA A C 1
ATOM 1193 O O . ALA A 1 165 ? -5.090 10.327 14.623 1.00 96.69 165 ALA A O 1
ATOM 1194 N N . GLN A 1 166 ? -4.756 11.863 13.019 1.00 97.44 166 GLN A N 1
ATOM 1195 C CA . GLN A 1 166 ? -4.870 10.907 11.910 1.00 97.44 166 GLN A CA 1
ATOM 1196 C C . GLN A 1 166 ? -3.772 9.839 11.969 1.00 97.44 166 GLN A C 1
ATOM 1198 O O . GLN A 1 166 ? -4.056 8.647 11.844 1.00 97.44 166 GLN A O 1
ATOM 1203 N N . ALA A 1 167 ? -2.524 10.239 12.214 1.00 96.44 167 ALA A N 1
ATOM 1204 C CA . ALA A 1 167 ? -1.393 9.327 12.312 1.00 96.44 167 ALA A CA 1
ATOM 1205 C C . ALA A 1 167 ? -1.525 8.381 13.519 1.00 96.44 167 ALA A C 1
ATOM 1207 O O . ALA A 1 167 ? -1.194 7.197 13.419 1.00 96.44 167 ALA A O 1
ATOM 1208 N N . ALA A 1 168 ? -2.035 8.868 14.654 1.00 97.19 168 ALA A N 1
ATOM 1209 C CA . ALA A 1 168 ? -2.323 8.044 15.827 1.00 97.19 168 ALA A CA 1
ATOM 1210 C C . ALA A 1 168 ? -3.428 7.009 15.555 1.00 97.19 168 ALA A C 1
ATOM 1212 O O . ALA A 1 168 ? -3.274 5.834 15.909 1.00 97.19 168 ALA A O 1
ATOM 1213 N N . LEU A 1 169 ? -4.507 7.416 14.878 1.00 96.88 169 LEU A N 1
ATOM 1214 C CA . LEU A 1 169 ? -5.575 6.509 14.461 1.00 96.88 169 LEU A CA 1
ATOM 1215 C C . LEU A 1 169 ? -5.054 5.460 13.473 1.00 96.88 169 LEU A C 1
ATOM 1217 O O . LEU A 1 169 ? -5.287 4.268 13.665 1.00 96.88 169 LEU A O 1
ATOM 1221 N N . TYR A 1 170 ? -4.281 5.882 12.473 1.00 96.62 170 TYR A N 1
ATOM 1222 C CA . TYR A 1 170 ? -3.657 4.988 11.503 1.00 96.62 170 TYR A CA 1
ATOM 1223 C C . TYR A 1 170 ? -2.787 3.932 12.195 1.00 96.62 170 TYR A C 1
ATOM 1225 O O . TYR A 1 170 ? -2.999 2.738 11.982 1.00 96.62 170 TYR A O 1
ATOM 1233 N N . ARG A 1 171 ? -1.875 4.344 13.093 1.00 95.62 171 ARG A N 1
ATOM 1234 C CA . ARG A 1 171 ? -1.032 3.421 13.877 1.00 95.62 171 ARG A CA 1
ATOM 1235 C C . ARG A 1 171 ? -1.863 2.412 14.667 1.00 95.62 171 ARG A C 1
ATOM 1237 O O . ARG A 1 171 ? -1.502 1.241 14.713 1.00 95.62 171 ARG A O 1
ATOM 1244 N N . SER A 1 172 ? -2.976 2.855 15.248 1.00 95.00 172 SER A N 1
ATOM 1245 C CA . SER A 1 172 ? -3.883 1.987 16.007 1.00 95.00 172 SER A CA 1
ATOM 1246 C C . SER A 1 172 ? -4.571 0.951 15.113 1.00 95.00 172 SER A C 1
ATOM 1248 O O . SER A 1 172 ? -4.702 -0.204 15.504 1.00 95.00 172 SER A O 1
ATOM 1250 N N . LEU A 1 173 ? -4.971 1.337 13.898 1.00 94.69 173 LEU A N 1
ATOM 1251 C CA . LEU A 1 173 ? -5.651 0.453 12.946 1.00 94.69 173 LEU A CA 1
ATOM 1252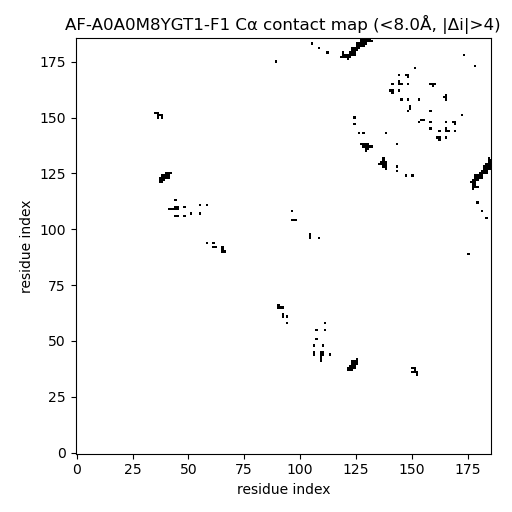 C C . LEU A 1 173 ? -4.730 -0.582 12.301 1.00 94.69 173 LEU A C 1
ATOM 1254 O O . LEU A 1 173 ? -5.206 -1.653 11.924 1.00 94.69 173 LEU A O 1
ATOM 1258 N N . VAL A 1 174 ? -3.442 -0.270 12.140 1.00 94.38 174 VAL A N 1
ATOM 1259 C CA . VAL A 1 174 ? -2.453 -1.191 11.550 1.00 94.38 174 VAL A CA 1
ATOM 1260 C C . VAL A 1 174 ? -1.700 -2.015 12.596 1.00 94.38 174 VAL A C 1
ATOM 1262 O O . VAL A 1 174 ? -1.001 -2.963 12.238 1.00 94.38 174 VAL A O 1
ATOM 1265 N N . ALA A 1 175 ? -1.846 -1.693 13.883 1.00 93.31 175 ALA A N 1
ATOM 1266 C CA . ALA A 1 175 ? -1.236 -2.451 14.966 1.00 93.31 175 ALA A CA 1
ATOM 1267 C C . ALA A 1 175 ? -1.681 -3.924 14.927 1.00 93.31 175 ALA A C 1
ATOM 1269 O O . ALA A 1 175 ? -2.866 -4.235 14.831 1.00 93.31 175 ALA A O 1
ATOM 1270 N N . GLY A 1 176 ? -0.714 -4.843 14.984 1.00 89.00 176 GLY A N 1
ATOM 1271 C CA . GLY A 1 176 ? -0.968 -6.287 14.941 1.00 89.00 176 GLY A CA 1
ATOM 1272 C C . GLY A 1 176 ? -1.384 -6.840 13.571 1.00 89.00 176 GLY A C 1
ATOM 1273 O O . GLY A 1 176 ? -1.591 -8.047 13.461 1.00 89.00 176 GLY A O 1
ATOM 1274 N N . ARG A 1 177 ? -1.476 -6.004 12.527 1.00 92.44 177 ARG A N 1
ATOM 1275 C CA . ARG A 1 177 ? -1.798 -6.434 11.159 1.00 92.44 177 ARG A CA 1
ATOM 1276 C C . ARG A 1 177 ? -0.533 -6.628 10.332 1.00 92.44 177 ARG A C 1
ATOM 1278 O O . ARG A 1 177 ? 0.416 -5.850 10.404 1.00 92.44 177 ARG A O 1
ATOM 1285 N N . ARG A 1 178 ? -0.544 -7.644 9.476 1.00 94.31 178 ARG A N 1
ATOM 1286 C CA . ARG A 1 178 ? 0.464 -7.873 8.438 1.00 94.31 178 ARG A CA 1
ATOM 1287 C C . ARG A 1 178 ? 0.037 -7.155 7.164 1.00 94.31 178 ARG A C 1
ATOM 1289 O O . ARG A 1 178 ? -0.649 -7.722 6.315 1.00 94.31 178 ARG A O 1
ATOM 1296 N N . MET A 1 179 ? 0.447 -5.896 7.067 1.00 95.62 179 MET A N 1
ATOM 1297 C CA . MET A 1 179 ? 0.130 -4.984 5.968 1.00 95.62 179 MET A CA 1
ATOM 1298 C C . MET A 1 179 ? 1.363 -4.704 5.108 1.00 95.62 179 MET A C 1
ATOM 1300 O O . MET A 1 179 ? 2.476 -4.633 5.631 1.00 95.62 179 MET A O 1
ATOM 1304 N N . LEU A 1 180 ? 1.156 -4.460 3.813 1.00 96.94 180 LEU A N 1
ATOM 1305 C CA . LEU A 1 180 ? 2.158 -3.838 2.945 1.00 96.94 180 LEU A CA 1
ATOM 1306 C C . LEU A 1 180 ? 1.757 -2.392 2.646 1.00 96.94 180 LEU A C 1
ATOM 1308 O O . LEU A 1 180 ? 0.630 -2.137 2.232 1.00 96.94 180 LEU A O 1
ATOM 1312 N N . VAL A 1 181 ? 2.685 -1.453 2.812 1.00 96.81 181 VAL A N 1
ATOM 1313 C CA . VAL A 1 181 ? 2.482 -0.043 2.460 1.00 96.81 181 VAL A CA 1
ATOM 1314 C C . VAL A 1 181 ? 3.558 0.353 1.463 1.00 96.81 181 VAL A C 1
ATOM 1316 O O . VAL A 1 181 ? 4.746 0.234 1.759 1.00 96.81 181 VAL A O 1
ATOM 1319 N N . VAL A 1 182 ? 3.145 0.796 0.278 1.00 96.44 182 VAL A N 1
ATOM 1320 C CA . VAL A 1 182 ? 4.048 1.271 -0.775 1.00 96.44 182 VAL A CA 1
ATOM 1321 C C . VAL A 1 182 ? 3.873 2.777 -0.923 1.00 96.44 182 VAL A C 1
ATOM 1323 O O . VAL A 1 182 ? 2.792 3.247 -1.270 1.00 96.44 182 VAL A O 1
ATOM 1326 N N . LEU A 1 183 ? 4.947 3.514 -0.644 1.00 94.44 183 LEU A N 1
ATOM 1327 C CA . LEU A 1 183 ? 5.047 4.955 -0.868 1.00 94.44 183 LEU A CA 1
ATOM 1328 C C . LEU A 1 183 ? 5.899 5.162 -2.124 1.00 94.44 183 LEU A C 1
ATOM 1330 O O . LEU A 1 183 ? 7.100 4.887 -2.099 1.00 94.44 183 LEU A O 1
ATOM 1334 N N . ASP A 1 184 ? 5.276 5.561 -3.228 1.00 92.31 184 ASP A N 1
ATOM 1335 C CA . ASP A 1 184 ? 5.958 5.817 -4.498 1.00 92.31 184 ASP A CA 1
ATOM 1336 C C . ASP A 1 184 ? 6.247 7.311 -4.682 1.00 92.31 184 ASP A C 1
ATOM 1338 O O . ASP A 1 184 ? 5.528 8.150 -4.148 1.00 92.31 184 ASP A O 1
ATOM 1342 N N . ASN A 1 185 ? 7.316 7.640 -5.414 1.00 85.56 185 ASN A N 1
ATOM 1343 C CA . ASN A 1 185 ? 7.807 9.017 -5.604 1.00 85.56 185 ASN A CA 1
ATOM 1344 C C . ASN A 1 185 ? 7.891 9.850 -4.305 1.00 85.56 185 ASN A C 1
ATOM 1346 O O . ASN A 1 185 ? 7.505 11.020 -4.295 1.00 85.56 185 ASN A O 1
ATOM 1350 N N . ALA A 1 186 ? 8.381 9.228 -3.229 1.00 79.62 186 ALA A N 1
ATOM 1351 C CA . ALA A 1 186 ? 8.652 9.855 -1.933 1.00 79.62 186 ALA A CA 1
ATOM 1352 C C . ALA A 1 186 ? 9.935 10.690 -1.935 1.00 79.62 186 ALA A C 1
ATOM 1354 O O . ALA A 1 186 ? 10.936 10.187 -2.498 1.00 79.62 186 ALA A O 1
#

Radius of gyration: 25.43 Å; Cα contacts (8 Å, |Δi|>4): 141; chains: 1; bounding box: 65×38×68 Å

Foldseek 3Di:
DFDQDDDDDDDDDPDDDDDDPPDRPRPDPPPPDPDWQAFAPQDDQDPDDDDCPVVLVVVVVLVVVLPDQPDDPPPDDDDDDDDDDDPSPNDDRDDDQDDDPPPCSSNSVSNSCVVCVVQQVSYEEEDEQCLPPPPDDGDDQLNRLVVVCVSRVNDPVRQDPDNVSSVVVSCVSCPPGRYHYYYHPD

Solvent-accessible surface area (backbone atoms only — not comparable to full-atom values): 12507 Å² total; per-residue (Å²): 135,84,84,85,78,91,76,89,80,85,79,90,68,97,81,73,85,93,72,88,78,91,64,87,82,77,80,69,78,76,76,81,76,78,78,82,52,60,33,80,51,65,73,80,64,63,92,77,82,80,79,63,62,69,59,51,54,47,54,54,50,52,54,53,56,52,70,46,78,79,66,83,74,88,70,90,70,81,91,78,93,69,86,87,77,85,75,78,73,80,66,83,84,83,83,85,84,85,78,67,87,90,74,46,59,66,49,52,52,39,48,50,48,68,76,46,49,84,75,22,75,54,18,31,47,54,46,73,32,36,64,76,46,97,85,52,78,53,58,54,65,56,59,56,53,48,54,50,38,48,49,55,62,48,53,79,92,74,57,58,92,48,53,69,57,38,51,52,52,47,54,61,72,50,58,97,51,46,63,43,78,46,75,37,53,111

Secondary structure (DSSP, 8-state):
-------------TTS-----------PPPPPPPPPP--B-PPPPPS---S-HHHHHHHHHHHHHHHS--PSP-----------------PPP------STTS-HHHHHHHHHHTTGGG-TTEEEEEE--TT-SSSPPPPHHHHHHHHHHHTT--GGGS-SSHHHHHHHHHHHHTT--EEEEEE--

Sequence (186 aa):
MTTSIHGDLVATDHGAAVGVVHGNLNLHPPPPRPAPVIPRQLPAAPGLFTGRTAELARLDRALTRAATPQGPGTDAREPTTGPAGAGQGATVLVSAIGGAGGIGKTWLALAWAHRHLERFPDGQLFVDLHGFSPTGEPVELAVAVRGFLDALGVEANRIPVDLDAQAALYRSLVAGRRMLVVLDNA